Protein 3LPC (pdb70)

Secondary structure (DSSP, 8-state):
----TTGGG-HHHHSTTS--HHHHHHHT-S-TT-EEEEEES-B---TTTGGGB---EE----HHHH-SSSSSBS--B-----B-TTTTS-TT-GGGS-B----HHHHHHHHHH---SSSSS---TTTTSEEEEEE--BTTB--HHHHHHHHHHHHT---TTS---SS--SEEEE---EESPPPHHHHHHHHHHHHHT-EEEEE--SSSSBGGGEETTTSSS-EEEEEE-TTSSB-TT--BSTT--EEEE-SSEEEEEES-SSS--SEEEEEE-SHHHHHHHHHHHHHHHHHHHHHTT----HHHHHHHHHHTPBPPSS--SS---SSB--HHHHHHHHH-

Structure (mmCIF, N/CA/C/O backbone):
data_3LPC
#
_entry.id   3LPC
#
_cell.length_a   42.675
_cell.length_b   45.821
_cell.length_c   45.746
_cell.angle_alpha   98.40
_cell.angle_beta   113.98
_cell.angle_gamma   114.61
#
_symmetry.space_group_name_H-M   'P 1'
#
loop_
_entity.id
_entity.type
_entity.pdbx_description
1 polymer AprB2
2 non-polymer 'CALCIUM ION'
3 non-polymer 'ACETATE ION'
4 non-polymer DI(HYDROXYETHYL)ETHER
5 water water
#
loop_
_atom_site.group_PDB
_atom_site.id
_atom_site.type_symbol
_atom_site.label_atom_id
_atom_site.label_alt_id
_atom_site.label_comp_id
_atom_site.label_asym_id
_atom_site.label_entity_id
_atom_site.label_seq_id
_atom_site.pdbx_PDB_ins_code
_atom_site.Cartn_x
_atom_site.Cartn_y
_atom_site.Cartn_z
_atom_site.occupancy
_atom_site.B_iso_or_equiv
_atom_site.auth_seq_id
_atom_site.auth_comp_id
_atom_site.auth_asym_id
_atom_site.auth_atom_id
_atom_site.pdbx_PDB_model_num
ATOM 1 N N . ALA A 1 1 ? 42.853 15.665 -4.890 1.00 28.57 2 ALA A N 1
ATOM 2 C CA . ALA A 1 1 ? 42.918 15.485 -3.418 1.00 28.83 2 ALA A CA 1
ATOM 3 C C . ALA A 1 1 ? 42.710 16.837 -2.738 1.00 27.35 2 ALA A C 1
ATOM 4 O O . ALA A 1 1 ? 43.074 17.880 -3.300 1.00 28.48 2 ALA A O 1
ATOM 6 N N . PRO A 1 2 ? 42.096 16.831 -1.542 1.00 24.82 3 PRO A N 1
ATOM 7 C CA . PRO A 1 2 ? 41.918 18.084 -0.795 1.00 22.25 3 PRO A CA 1
ATOM 8 C C . PRO A 1 2 ? 43.210 18.592 -0.186 1.00 21.08 3 PRO A C 1
ATOM 9 O O . PRO A 1 2 ? 44.134 17.819 0.019 1.00 21.75 3 PRO A O 1
ATOM 13 N N . ASN A 1 3 ? 43.250 19.882 0.136 1.00 20.97 4 ASN A N 1
ATOM 14 C CA . ASN A 1 3 ? 44.462 20.520 0.647 1.00 19.80 4 ASN A CA 1
ATOM 15 C C . ASN A 1 3 ? 44.679 20.390 2.155 1.00 18.11 4 ASN A C 1
ATOM 16 O O . ASN A 1 3 ? 45.656 20.901 2.701 1.00 16.93 4 ASN A O 1
ATOM 21 N N . ASP A 1 4 ? 43.777 19.697 2.849 1.00 14.90 5 ASP A N 1
ATOM 22 C CA . ASP A 1 4 ? 43.854 19.662 4.305 1.00 14.56 5 ASP A CA 1
ATOM 23 C C . ASP A 1 4 ? 45.144 19.084 4.868 1.00 15.68 5 ASP A C 1
ATOM 24 O O . ASP A 1 4 ? 45.667 18.079 4.370 1.00 15.02 5 ASP A O 1
ATOM 29 N N . GLN A 1 5 ? 45.657 19.755 5.899 1.00 15.92 6 GLN A N 1
ATOM 30 C CA . GLN A 1 5 ? 46.956 19.446 6.487 1.00 16.75 6 GLN A CA 1
ATOM 31 C C . GLN A 1 5 ? 47.182 17.973 6.830 1.00 15.92 6 GLN A C 1
ATOM 32 O O . GLN A 1 5 ? 48.271 17.437 6.582 1.00 15.86 6 GLN A O 1
ATOM 38 N N . HIS A 1 6 ? 46.163 17.312 7.382 1.00 12.99 7 HIS A N 1
ATOM 39 C CA . HIS A 1 6 ? 46.315 15.923 7.808 1.00 11.90 7 HIS A CA 1
ATOM 40 C C . HIS A 1 6 ? 45.499 14.918 6.985 1.00 10.42 7 HIS A C 1
ATOM 41 O O . HIS A 1 6 ? 45.317 13.772 7.414 1.00 10.49 7 HIS A O 1
ATOM 48 N N . TYR A 1 7 ? 45.033 15.340 5.809 1.00 11.16 8 TYR A N 1
ATOM 49 C CA . TYR A 1 7 ? 44.330 14.410 4.916 1.00 10.49 8 TYR A CA 1
ATOM 50 C C . TYR A 1 7 ? 45.109 13.124 4.650 1.00 10.96 8 TYR A C 1
ATOM 51 O O . TYR A 1 7 ? 44.519 12.041 4.658 1.00 9.78 8 TYR A O 1
ATOM 60 N N . ARG A 1 8 ? 46.426 13.229 4.416 1.00 11.01 9 ARG A N 1
ATOM 61 C CA . ARG A 1 8 ? 47.234 12.031 4.135 1.00 10.89 9 ARG A CA 1
ATOM 62 C C . ARG A 1 8 ? 47.124 10.970 5.239 1.00 10.85 9 ARG A C 1
ATOM 63 O O . ARG A 1 8 ? 47.264 9.775 4.968 1.00 12.30 9 ARG A O 1
ATOM 71 N N . GLU A 1 9 ? 46.855 11.381 6.477 1.00 9.78 10 GLU A N 1
ATOM 72 C CA . GLU A 1 9 ? 46.734 10.401 7.568 1.00 9.69 10 GLU A CA 1
ATOM 73 C C . GLU A 1 9 ? 45.403 9.664 7.561 1.00 10.00 10 GLU A C 1
ATOM 74 O O . GLU A 1 9 ? 45.234 8.636 8.250 1.00 10.25 10 GLU A O 1
ATOM 80 N N . GLN A 1 10 ? 44.462 10.179 6.781 1.00 8.61 11 GLN A N 1
ATOM 81 C CA . GLN A 1 10 ? 43.136 9.563 6.712 1.00 9.49 11 GLN A CA 1
ATOM 82 C C . GLN A 1 10 ? 43.082 8.448 5.675 1.00 8.15 11 GLN A C 1
ATOM 83 O O . GLN A 1 10 ? 42.312 8.540 4.701 1.00 7.64 11 GLN A O 1
ATOM 89 N N . TRP A 1 11 ? 43.911 7.411 5.903 1.00 8.05 12 TRP A N 1
ATOM 90 C CA . TRP A 1 11 ? 44.048 6.238 5.021 1.00 8.78 12 TRP A CA 1
ATOM 91 C C . TRP A 1 11 ? 42.679 5.647 4.708 1.00 8.89 12 TRP A C 1
ATOM 92 O O . TRP A 1 11 ? 42.447 5.068 3.644 1.00 9.87 12 TRP A O 1
ATOM 103 N N . HIS A 1 12 ? 41.774 5.806 5.671 1.00 8.85 13 HIS A N 1
ATOM 104 C CA . HIS A 1 12 ? 40.447 5.222 5.614 1.00 8.98 13 HIS A CA 1
ATOM 105 C C . HIS A 1 12 ? 39.544 5.833 4.524 1.00 8.84 13 HIS A C 1
ATOM 106 O O . HIS A 1 12 ? 38.488 5.275 4.214 1.00 8.56 13 HIS A O 1
ATOM 113 N N . TYR A 1 13 ? 39.983 6.954 3.944 1.00 7.61 14 TYR A N 1
ATOM 114 C CA . TYR A 1 13 ? 39.279 7.602 2.840 1.00 9.01 14 TYR A CA 1
ATOM 115 C C . TYR A 1 13 ? 39.765 7.169 1.470 1.00 10.68 14 TYR A C 1
ATOM 116 O O . TYR A 1 13 ? 39.017 7.280 0.488 1.00 12.06 14 TYR A O 1
ATOM 125 N N . PHE A 1 14 ? 41.019 6.731 1.370 1.00 11.13 15 PHE A N 1
ATOM 126 C CA . PHE A 1 14 ? 41.643 6.621 0.042 1.00 10.67 15 PHE A CA 1
ATOM 127 C C . PHE A 1 14 ? 42.525 5.398 -0.196 1.00 10.16 15 PHE A C 1
ATOM 128 O O . PHE A 1 14 ? 42.812 5.069 -1.333 1.00 11.84 15 PHE A O 1
ATOM 136 N N . ASP A 1 15 ? 42.949 4.716 0.866 1.00 10.00 16 ASP A N 1
ATOM 137 C CA . ASP A 1 15 ? 43.910 3.623 0.725 1.00 11.56 16 ASP A CA 1
ATOM 138 C C . ASP A 1 15 ? 43.217 2.271 0.458 1.00 12.46 16 ASP A C 1
ATOM 139 O O . ASP A 1 15 ? 41.994 2.229 0.316 1.00 12.52 16 ASP A O 1
ATOM 144 N N . ARG A 1 16 ? 43.986 1.180 0.381 1.00 11.68 17 ARG A N 1
ATOM 145 C CA . ARG A 1 16 ? 43.470 -0.132 -0.089 1.00 12.94 17 ARG A CA 1
ATOM 146 C C . ARG A 1 16 ? 42.143 -0.595 0.540 1.00 14.85 17 ARG A C 1
ATOM 147 O O . ARG A 1 16 ? 41.202 -1.003 -0.162 1.00 17.01 17 ARG A O 1
ATOM 151 N N . TYR A 1 17 ? 42.083 -0.521 1.861 1.00 12.41 18 TYR A N 1
ATOM 152 C CA . TYR A 1 17 ? 40.891 -0.947 2.604 1.00 9.66 18 TYR A CA 1
ATOM 153 C C . TYR A 1 17 ? 40.090 0.257 3.126 1.00 10.19 18 TYR A C 1
ATOM 154 O O . TYR A 1 17 ? 39.284 0.134 4.043 1.00 10.62 18 TYR A O 1
ATOM 163 N N . GLY A 1 18 ? 40.309 1.417 2.500 1.00 8.74 19 GLY A N 1
ATOM 164 C CA . GLY A 1 18 ? 39.491 2.619 2.744 1.00 9.11 19 GLY A CA 1
ATOM 165 C C . GLY A 1 18 ? 38.218 2.621 1.902 1.00 9.24 19 GLY A C 1
ATOM 166 O O . GLY A 1 18 ? 37.934 1.658 1.181 1.00 9.75 19 GLY A O 1
ATOM 167 N N . VAL A 1 19 ? 37.462 3.719 1.960 1.00 7.93 20 VAL A N 1
ATOM 168 C CA . VAL A 1 19 ? 36.123 3.751 1.367 1.00 8.37 20 VAL A CA 1
ATOM 169 C C . VAL A 1 19 ? 36.048 4.393 -0.005 1.00 7.85 20 VAL A C 1
ATOM 170 O O . VAL A 1 19 ? 34.945 4.572 -0.544 1.00 8.44 20 VAL A O 1
ATOM 174 N N . LYS A 1 20 ? 37.213 4.759 -0.553 1.00 8.42 21 LYS A N 1
ATOM 175 C CA . LYS A 1 20 ? 37.306 5.326 -1.902 1.00 8.26 21 LYS A CA 1
ATOM 176 C C . LYS A 1 20 ? 36.513 6.628 -2.036 1.00 9.42 21 LYS A C 1
ATOM 177 O O . LYS A 1 20 ? 35.983 6.917 -3.099 1.00 10.20 21 LYS A O 1
ATOM 183 N N . ALA A 1 21 ? 36.453 7.424 -0.965 1.00 9.29 22 ALA A N 1
ATOM 184 C CA . ALA A 1 21 ? 35.767 8.717 -1.030 1.00 8.45 22 ALA A CA 1
ATOM 185 C C . ALA A 1 21 ? 36.438 9.635 -2.061 1.00 9.51 22 ALA A C 1
ATOM 186 O O . ALA A 1 21 ? 35.759 10.411 -2.745 1.00 10.31 22 ALA A O 1
ATOM 188 N N . ASP A 1 22 ? 37.766 9.538 -2.157 1.00 10.17 23 ASP A N 1
ATOM 189 C CA . ASP A 1 22 ? 38.541 10.391 -3.085 1.00 11.88 23 ASP A CA 1
ATOM 190 C C . ASP A 1 22 ? 38.100 10.220 -4.539 1.00 11.87 23 ASP A C 1
ATOM 191 O O . ASP A 1 22 ? 38.038 11.196 -5.287 1.00 12.62 23 ASP A O 1
ATOM 196 N N . LYS A 1 23 ? 37.772 8.984 -4.916 1.00 12.18 24 LYS A N 1
ATOM 197 C CA . LYS A 1 23 ? 37.312 8.683 -6.280 1.00 11.66 24 LYS A CA 1
ATOM 198 C C . LYS A 1 23 ? 35.978 9.349 -6.600 1.00 12.32 24 LYS A C 1
ATOM 199 O O . LYS A 1 23 ? 35.729 9.734 -7.747 1.00 11.84 24 LYS A O 1
ATOM 205 N N . VAL A 1 24 ? 35.129 9.495 -5.590 1.00 11.00 25 VAL A N 1
ATOM 206 C CA . VAL A 1 24 ? 33.846 10.177 -5.769 1.00 10.49 25 VAL A CA 1
ATOM 207 C C . VAL A 1 24 ? 34.027 11.690 -5.833 1.00 10.64 25 VAL A C 1
ATOM 208 O O . VAL A 1 24 ? 33.422 12.357 -6.679 1.00 9.76 25 VAL A O 1
ATOM 212 N N . TRP A 1 25 ? 34.871 12.242 -4.956 1.00 9.68 26 TRP A N 1
ATOM 213 C CA . TRP A 1 25 ? 35.183 13.676 -5.055 1.00 12.08 26 TRP A CA 1
ATOM 214 C C . TRP A 1 25 ? 35.648 14.038 -6.465 1.00 14.49 26 TRP A C 1
ATOM 215 O O . TRP A 1 25 ? 35.266 15.103 -6.975 1.00 15.08 26 TRP A O 1
ATOM 226 N N . ASP A 1 26 ? 36.446 13.153 -7.083 1.00 15.59 27 ASP A N 1
ATOM 227 C CA . ASP A 1 26 ? 36.940 13.326 -8.468 1.00 17.73 27 ASP A CA 1
ATOM 228 C C . ASP A 1 26 ? 35.813 13.363 -9.512 1.00 17.46 27 ASP A C 1
ATOM 229 O O . ASP A 1 26 ? 35.968 13.978 -10.574 1.00 18.72 27 ASP A O 1
ATOM 234 N N . MET A 1 27 ? 34.692 12.702 -9.208 1.00 13.86 28 MET A N 1
ATOM 235 C CA . MET A 1 27 ? 33.511 12.727 -10.052 1.00 13.40 28 MET A CA 1
ATOM 236 C C . MET A 1 27 ? 32.680 13.999 -9.847 1.00 13.15 28 MET A C 1
ATOM 237 O O . MET A 1 27 ? 31.754 14.276 -10.623 1.00 13.46 28 MET A O 1
ATOM 242 N N . GLY A 1 28 ? 33.013 14.766 -8.804 1.00 13.63 29 GLY A N 1
ATOM 243 C CA . GLY A 1 28 ? 32.353 16.030 -8.513 1.00 13.50 29 GLY A CA 1
ATOM 244 C C . GLY A 1 28 ? 31.233 15.921 -7.506 1.00 14.25 29 GLY A C 1
ATOM 245 O O . GLY A 1 28 ? 30.439 16.854 -7.368 1.00 16.24 29 GLY A O 1
ATOM 246 N N . PHE A 1 29 ? 31.156 14.788 -6.807 1.00 12.18 30 PHE A N 1
ATOM 247 C CA . PHE A 1 29 ? 30.118 14.583 -5.788 1.00 11.97 30 PHE A CA 1
ATOM 248 C C . PHE A 1 29 ? 30.719 14.584 -4.394 1.00 11.50 30 PHE A C 1
ATOM 249 O O . PHE A 1 29 ? 31.735 13.911 -4.128 1.00 9.40 30 PHE A O 1
ATOM 257 N N . THR A 1 30 ? 30.093 15.365 -3.518 1.00 11.50 31 THR A N 1
ATOM 258 C CA . THR A 1 30 ? 30.615 15.606 -2.173 1.00 10.93 31 THR A CA 1
ATOM 259 C C . THR A 1 30 ? 29.515 15.568 -1.106 1.00 9.85 31 THR A C 1
ATOM 260 O O . THR A 1 30 ? 29.754 15.926 0.038 1.00 10.73 31 THR A O 1
ATOM 264 N N . GLY A 1 31 ? 28.311 15.146 -1.495 1.00 9.52 32 GLY A N 1
ATOM 265 C CA . GLY A 1 31 ? 27.147 15.204 -0.618 1.00 10.87 32 GLY A CA 1
ATOM 266 C C . GLY A 1 31 ? 26.430 16.551 -0.643 1.00 11.84 32 GLY A C 1
ATOM 267 O O . GLY A 1 31 ? 25.683 16.869 0.286 1.00 11.19 32 GLY A O 1
ATOM 268 N N . GLN A 1 32 ? 26.643 17.332 -1.711 1.00 11.24 33 GLN A N 1
ATOM 269 C CA . GLN A 1 32 ? 26.026 18.664 -1.862 1.00 13.42 33 GLN A CA 1
ATOM 270 C C . GLN A 1 32 ? 24.535 18.678 -1.551 1.00 13.47 33 GLN A C 1
ATOM 271 O O . GLN A 1 32 ? 23.782 17.851 -2.077 1.00 13.50 33 GLN A O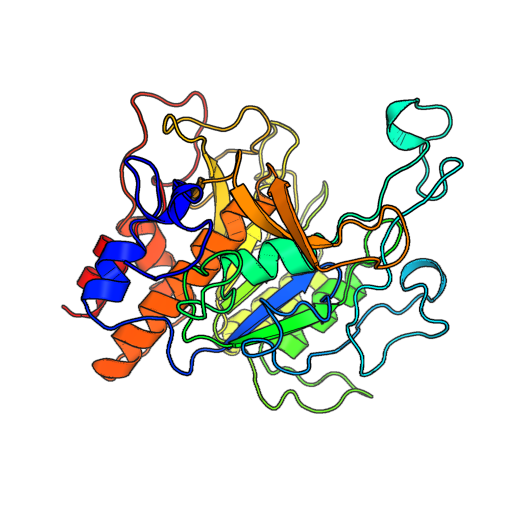 1
ATOM 277 N N . ASN A 1 33 ? 24.124 19.640 -0.728 1.00 15.19 34 ASN A N 1
ATOM 278 C CA . ASN A 1 33 ? 22.717 19.825 -0.306 1.00 17.40 34 ASN A CA 1
ATOM 279 C C . ASN A 1 33 ? 22.103 18.745 0.601 1.00 17.58 34 ASN A C 1
ATOM 280 O O . ASN A 1 33 ? 20.953 18.887 1.013 1.00 19.15 34 ASN A O 1
ATOM 285 N N . VAL A 1 34 ? 22.848 17.674 0.888 1.00 14.96 35 VAL A N 1
ATOM 286 C CA . VAL A 1 34 ? 22.320 16.552 1.682 1.00 13.53 35 VAL A CA 1
ATOM 287 C C . VAL A 1 34 ? 22.526 16.887 3.149 1.00 12.32 35 VAL A C 1
ATOM 288 O O . VAL A 1 34 ? 23.541 17.501 3.524 1.00 13.07 35 VAL A O 1
ATOM 292 N N . VAL A 1 35 ? 21.561 16.504 3.983 1.00 10.39 36 VAL A N 1
ATOM 293 C CA . VAL A 1 35 ? 21.679 16.725 5.415 1.00 9.91 36 VAL A CA 1
ATOM 294 C C . VAL A 1 35 ? 21.827 15.370 6.098 1.00 9.42 36 VAL A C 1
ATOM 295 O O . VAL A 1 35 ? 21.029 14.459 5.857 1.00 10.09 36 VAL A O 1
ATOM 299 N N . VAL A 1 36 ? 22.827 15.267 6.966 1.00 8.16 37 VAL A N 1
ATOM 300 C CA . VAL A 1 36 ? 23.060 14.062 7.758 1.00 9.29 37 VAL A CA 1
ATOM 301 C C . VAL A 1 36 ? 22.905 14.418 9.243 1.00 10.28 37 VAL A C 1
ATOM 302 O O . VAL A 1 36 ? 23.545 15.362 9.746 1.00 11.37 37 VAL A O 1
ATOM 306 N N . ALA A 1 37 ? 22.056 13.687 9.964 1.00 9.53 38 ALA A N 1
ATOM 307 C CA . ALA A 1 37 ? 21.895 13.969 11.390 1.00 9.55 38 ALA A CA 1
ATOM 308 C C . ALA A 1 37 ? 22.834 13.057 12.196 1.00 9.36 38 ALA A C 1
ATOM 309 O O . ALA A 1 37 ? 23.071 11.900 11.815 1.00 9.17 38 ALA A O 1
ATOM 311 N N . VAL A 1 38 ? 23.385 13.584 13.288 1.00 8.30 39 VAL A N 1
ATOM 312 C CA . VAL A 1 38 ? 24.308 12.808 14.141 1.00 8.82 39 VAL A CA 1
ATOM 313 C C . VAL A 1 38 ? 23.752 12.776 15.564 1.00 8.70 39 VAL A C 1
ATOM 314 O O . VAL A 1 38 ? 23.738 13.795 16.260 1.00 7.70 39 VAL A O 1
ATOM 318 N N . VAL A 1 39 ? 23.232 11.616 15.959 1.00 7.99 40 VAL A N 1
ATOM 319 C CA . VAL A 1 39 ? 22.603 11.460 17.269 1.00 7.39 40 VAL A CA 1
ATOM 320 C C . VAL A 1 39 ? 23.702 10.951 18.184 1.00 7.15 40 VAL A C 1
ATOM 321 O O . VAL A 1 39 ? 24.140 9.815 18.058 1.00 7.95 40 VAL A O 1
ATOM 325 N N . ASP A 1 40 ? 24.196 11.822 19.065 1.00 7.03 41 ASP A N 1
ATOM 326 C CA . ASP A 1 40 ? 25.460 11.544 19.707 1.00 7.41 41 ASP A CA 1
ATOM 327 C C . ASP A 1 40 ? 25.664 12.507 20.891 1.00 8.33 41 ASP A C 1
ATOM 328 O O . ASP A 1 40 ? 24.672 13.001 21.482 1.00 9.62 41 ASP A O 1
ATOM 333 N N . THR A 1 41 ? 26.919 12.764 21.248 1.00 9.16 42 THR A N 1
ATOM 334 C CA . THR A 1 41 ? 27.241 13.585 22.435 1.00 7.69 42 THR A CA 1
ATOM 335 C C . THR A 1 41 ? 27.095 15.086 22.223 1.00 8.63 42 THR A C 1
ATOM 336 O O . THR A 1 41 ? 27.312 15.860 23.161 1.00 9.78 42 THR A O 1
ATOM 340 N N . GLY A 1 42 ? 26.707 15.490 21.010 1.00 8.32 43 GLY A N 1
ATOM 341 C CA . GLY A 1 42 ? 26.625 16.912 20.684 1.00 8.32 43 GLY A CA 1
ATOM 342 C C . GLY A 1 42 ? 27.809 17.339 19.847 1.00 8.34 43 GLY A C 1
ATOM 343 O O . GLY A 1 42 ? 28.542 16.492 19.307 1.00 9.59 43 GLY A O 1
ATOM 344 N N . ILE A 1 43 ? 28.017 18.649 19.748 1.00 8.42 44 ILE A N 1
ATOM 345 C CA . ILE A 1 43 ? 29.024 19.179 18.828 1.00 9.46 44 ILE A CA 1
ATOM 346 C C . ILE A 1 43 ? 29.936 20.216 19.501 1.00 9.45 44 ILE A C 1
ATOM 347 O O . ILE A 1 43 ? 29.500 20.976 20.375 1.00 10.93 44 ILE A O 1
ATOM 352 N N . LEU A 1 44 ? 31.199 20.220 19.092 1.00 8.73 45 LEU A N 1
ATOM 353 C CA . LEU A 1 44 ? 32.144 21.276 19.455 1.00 9.84 45 LEU A CA 1
ATOM 354 C C . LEU A 1 44 ? 32.025 22.474 18.505 1.00 10.09 45 LEU A C 1
ATOM 355 O O . LEU A 1 44 ? 31.480 22.361 17.417 1.00 10.61 45 LEU A O 1
ATOM 360 N N . HIS A 1 45 ? 32.530 23.630 18.938 1.00 11.67 46 HIS A N 1
ATOM 361 C CA . HIS A 1 45 ? 32.608 24.803 18.080 1.00 12.82 46 HIS A CA 1
ATOM 362 C C . HIS A 1 45 ? 33.997 24.818 17.467 1.00 13.99 46 HIS A C 1
ATOM 363 O O . HIS A 1 45 ? 34.787 25.728 17.676 1.00 16.56 46 HIS A O 1
ATOM 370 N N . HIS A 1 46 ? 34.273 23.783 16.703 1.00 11.87 47 HIS A N 1
ATOM 371 C CA . HIS A 1 46 ? 35.611 23.492 16.183 1.00 9.47 47 HIS A CA 1
ATOM 372 C C . HIS A 1 46 ? 35.746 24.160 14.836 1.00 10.00 47 HIS A C 1
ATOM 373 O O . HIS A 1 46 ? 34.845 24.113 14.004 1.00 9.31 47 HIS A O 1
ATOM 380 N N . ARG A 1 47 ? 36.894 24.796 14.612 1.00 10.67 48 ARG A N 1
ATOM 381 C CA . ARG A 1 47 ? 37.138 25.530 13.383 1.00 10.69 48 ARG A CA 1
ATOM 382 C C . ARG A 1 47 ? 37.067 24.652 12.117 1.00 9.19 48 ARG A C 1
ATOM 383 O O . ARG A 1 47 ? 36.759 25.136 11.022 1.00 9.53 48 ARG A O 1
ATOM 391 N N . ASP A 1 48 ? 37.345 23.359 12.282 1.00 8.17 49 ASP A N 1
ATOM 392 C CA . ASP A 1 48 ? 37.248 22.434 11.177 1.00 8.44 49 ASP A CA 1
ATOM 393 C C . ASP A 1 48 ? 35.883 21.734 11.090 1.00 8.60 49 ASP A C 1
ATOM 394 O O . ASP A 1 48 ? 35.738 20.811 10.281 1.00 9.44 49 ASP A O 1
ATOM 399 N N . LEU A 1 49 ? 34.907 22.166 11.909 1.00 8.81 50 LEU A N 1
ATOM 400 C CA . LEU A 1 49 ? 33.510 21.692 11.812 1.00 7.38 50 LEU A CA 1
ATOM 401 C C . LEU A 1 49 ? 32.498 22.791 11.490 1.00 8.80 50 LEU A C 1
ATOM 402 O O . LEU A 1 49 ? 31.523 22.547 10.760 1.00 8.57 50 LEU A O 1
ATOM 407 N N . ASN A 1 50 ? 32.714 23.986 12.048 1.00 9.42 51 ASN A N 1
ATOM 408 C CA . ASN A 1 50 ? 31.643 25.018 12.143 1.00 9.90 51 ASN A CA 1
ATOM 409 C C . ASN A 1 50 ? 30.907 25.295 10.840 1.00 10.86 51 ASN A C 1
ATOM 410 O O . ASN A 1 50 ? 29.684 25.356 10.833 1.00 11.57 51 ASN A O 1
ATOM 415 N N . ALA A 1 51 ? 31.647 25.468 9.743 1.00 10.19 52 ALA A N 1
ATOM 416 C CA . ALA A 1 51 ? 31.017 25.786 8.470 1.00 10.70 52 ALA A CA 1
ATOM 417 C C . ALA A 1 51 ? 30.088 24.705 7.915 1.00 9.77 52 ALA A C 1
ATOM 418 O O . ALA A 1 51 ? 29.224 25.004 7.083 1.00 11.61 52 ALA A O 1
ATOM 420 N N . ASN A 1 52 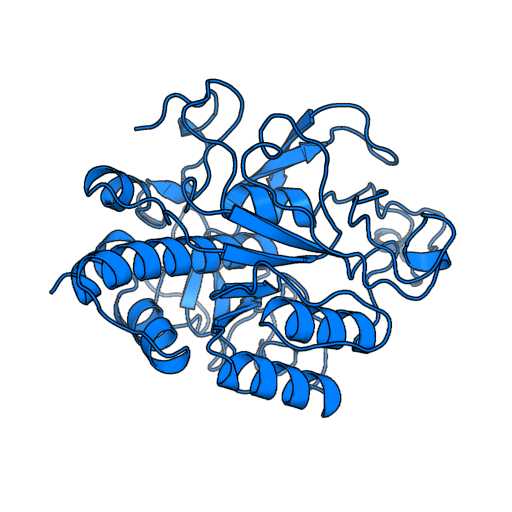? 30.256 23.458 8.358 1.00 9.42 53 ASN A N 1
ATOM 421 C CA . ASN A 1 52 ? 29.444 22.348 7.841 1.00 9.67 53 ASN A CA 1
ATOM 422 C C . ASN A 1 52 ? 28.448 21.817 8.861 1.00 11.13 53 ASN A C 1
ATOM 423 O O . ASN A 1 52 ? 27.797 20.804 8.625 1.00 11.54 53 ASN A O 1
ATOM 428 N N . VAL A 1 53 ? 28.328 22.527 9.973 1.00 11.65 54 VAL A N 1
ATOM 429 C CA . VAL A 1 53 ? 27.398 22.173 11.031 1.00 12.50 54 VAL A CA 1
ATOM 430 C C . VAL A 1 53 ? 26.230 23.152 11.027 1.00 13.97 54 VAL A C 1
ATOM 431 O O . VAL A 1 53 ? 26.421 24.365 11.080 1.00 16.39 54 VAL A O 1
ATOM 435 N N . LEU A 1 54 ? 25.017 22.618 10.928 1.00 12.62 55 LEU A N 1
ATOM 436 C CA . LEU A 1 54 ? 23.806 23.414 11.119 1.00 13.84 55 LEU A CA 1
ATOM 437 C C . LEU A 1 54 ? 23.421 23.388 12.602 1.00 15.65 55 LEU A C 1
ATOM 438 O O . LEU A 1 54 ? 23.875 22.511 13.361 1.00 14.83 55 LEU A O 1
ATOM 443 N N . PRO A 1 55 ? 22.601 24.363 13.044 1.00 14.91 56 PRO A N 1
ATOM 444 C CA . PRO A 1 55 ? 22.113 24.233 14.403 1.00 13.84 56 PRO A CA 1
ATOM 445 C C . PRO A 1 55 ? 21.256 22.971 14.582 1.00 15.70 56 PRO A C 1
ATOM 446 O O . PRO A 1 55 ? 20.430 22.625 13.724 1.00 19.53 56 PRO A O 1
ATOM 450 N N . GLY A 1 56 ? 21.477 22.263 15.678 1.00 14.11 57 GLY A N 1
ATOM 451 C CA . GLY A 1 56 ? 20.725 21.036 15.938 1.00 11.59 57 GLY A CA 1
ATOM 452 C C . GLY A 1 56 ? 19.809 21.218 17.136 1.00 11.38 57 GLY A C 1
ATOM 453 O O . GLY A 1 56 ? 19.153 22.248 17.274 1.00 12.34 57 GLY A O 1
ATOM 454 N N . TYR A 1 57 ? 19.762 20.223 18.009 1.00 10.19 58 TYR A N 1
ATOM 455 C CA . TYR A 1 57 ? 18.901 20.343 19.193 1.00 9.23 58 TYR A CA 1
ATOM 456 C C . TYR A 1 57 ? 19.414 19.411 20.273 1.00 9.64 58 TYR A C 1
ATOM 457 O O . TYR A 1 57 ? 20.016 18.390 19.963 1.00 9.42 58 TYR A O 1
ATOM 466 N N . ASP A 1 58 ? 19.217 19.798 21.533 1.00 8.43 59 ASP A N 1
ATOM 467 C CA . ASP A 1 58 ? 19.723 19.010 22.667 1.00 8.32 59 ASP A CA 1
ATOM 468 C C . ASP A 1 58 ? 18.533 18.292 23.295 1.00 8.55 59 ASP A C 1
ATOM 469 O O . ASP A 1 58 ? 17.652 18.935 23.876 1.00 10.65 59 ASP A O 1
ATOM 474 N N . PHE A 1 59 ? 18.494 16.966 23.138 1.00 7.75 60 PHE A N 1
ATOM 475 C CA . PHE A 1 59 ? 17.407 16.125 23.613 1.00 7.59 60 PHE A CA 1
ATOM 476 C C . PHE A 1 59 ? 17.647 15.532 24.993 1.0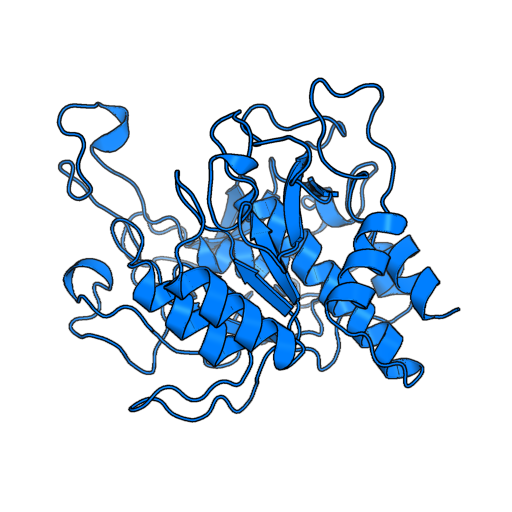0 8.60 60 PHE A C 1
ATOM 477 O O . PHE A 1 59 ? 16.811 14.798 25.482 1.00 8.64 60 PHE A O 1
ATOM 485 N N . ILE A 1 60 ? 18.780 15.858 25.622 1.00 9.19 61 ILE A N 1
ATOM 486 C CA . ILE A 1 60 ? 19.048 15.301 26.954 1.00 9.78 61 ILE A CA 1
ATOM 487 C C . ILE A 1 60 ? 18.096 15.897 27.990 1.00 8.50 61 ILE A C 1
ATOM 488 O O . ILE A 1 60 ? 18.086 17.101 28.219 1.00 9.17 61 ILE A O 1
ATOM 493 N N . SER A 1 61 ? 17.302 15.038 28.626 1.00 10.99 62 SER A N 1
ATOM 494 C CA . SER A 1 61 ? 16.268 15.478 29.552 1.00 11.94 62 SER A CA 1
ATOM 495 C C . SER A 1 61 ? 16.746 15.726 30.994 1.00 12.69 62 SER A C 1
ATOM 496 O O . SER A 1 61 ? 16.154 16.530 31.714 1.00 13.42 62 SER A O 1
ATOM 499 N N . ASN A 1 62 ? 17.799 15.017 31.400 1.00 11.62 63 ASN A N 1
ATOM 500 C CA . ASN A 1 62 ? 18.292 15.039 32.785 1.00 11.71 63 ASN A CA 1
ATOM 501 C C . ASN A 1 62 ? 19.545 15.908 32.862 1.00 12.13 63 ASN A C 1
ATOM 502 O O . ASN A 1 62 ? 20.542 15.629 32.175 1.00 10.04 63 ASN A O 1
ATOM 507 N N . SER A 1 63 ? 19.486 16.977 33.660 1.00 12.31 64 SER A N 1
ATOM 508 C CA . SER A 1 63 ? 20.610 17.918 33.776 1.00 12.40 64 SER A CA 1
ATOM 509 C C . SER A 1 63 ? 21.871 17.292 34.380 1.00 12.97 64 SER A C 1
ATOM 510 O O . SER A 1 63 ? 22.977 17.819 34.189 1.00 14.07 64 SER A O 1
ATOM 513 N N . GLN A 1 64 ? 21.709 16.186 35.110 1.00 13.12 65 GLN A N 1
ATOM 514 C CA . GLN A 1 64 ? 22.869 15.456 35.646 1.00 13.45 65 GLN A CA 1
ATOM 515 C C . GLN A 1 64 ? 23.635 14.728 34.534 1.00 13.15 65 GLN A C 1
ATOM 516 O O . GLN A 1 64 ? 24.792 14.328 34.731 1.00 13.19 65 GLN A O 1
ATOM 522 N N . ILE A 1 65 ? 22.976 14.516 33.388 1.00 10.80 66 ILE A N 1
ATOM 523 C CA . ILE A 1 65 ? 23.639 13.937 32.220 1.00 9.74 66 ILE A CA 1
ATOM 524 C C . ILE A 1 65 ? 24.125 15.039 31.259 1.00 9.95 66 ILE A C 1
ATOM 525 O O . ILE A 1 65 ? 25.231 14.959 30.716 1.00 10.80 66 ILE A O 1
ATOM 530 N N . SER A 1 66 ? 23.290 16.062 31.062 1.00 9.88 67 SER A N 1
ATOM 531 C CA . SER A 1 66 ? 23.550 17.102 30.075 1.00 10.13 67 SER A CA 1
ATOM 532 C C . SER A 1 66 ? 24.690 18.030 30.478 1.00 10.66 67 SER A C 1
ATOM 533 O O . SER A 1 66 ? 25.390 18.573 29.621 1.00 10.45 67 SER A O 1
ATOM 536 N N . LEU A 1 67 ? 24.837 18.233 31.790 1.00 10.74 68 LEU A N 1
ATOM 537 C CA . LEU A 1 67 ? 25.837 19.145 32.357 1.00 11.07 68 LEU A CA 1
ATOM 538 C C . LEU A 1 67 ? 25.709 20.586 31.840 1.00 13.24 68 LEU A C 1
ATOM 539 O O . LEU A 1 67 ? 26.681 21.336 31.829 1.00 14.96 68 LEU A O 1
ATOM 544 N N . ASP A 1 68 ? 24.505 20.983 31.437 1.00 10.85 69 ASP A N 1
ATOM 545 C CA . ASP A 1 68 ? 24.296 22.340 30.948 1.00 10.06 69 ASP A CA 1
ATOM 546 C C . ASP A 1 68 ? 23.197 23.074 31.746 1.00 10.69 69 ASP A C 1
ATOM 547 O O . ASP A 1 68 ? 22.720 24.130 31.333 1.00 11.68 69 ASP A O 1
ATOM 552 N N . GLY A 1 69 ? 22.777 22.491 32.865 1.00 11.76 70 GLY A N 1
ATOM 553 C CA . GLY A 1 69 ? 21.881 23.172 33.797 1.00 12.83 70 GLY A CA 1
ATOM 554 C C . GLY A 1 69 ? 20.397 22.981 33.591 1.00 12.67 70 GLY A C 1
ATOM 555 O O . GLY A 1 69 ? 19.604 23.407 34.425 1.00 13.38 70 GLY A O 1
ATOM 556 N N . ASP A 1 70 ? 20.004 22.354 32.483 1.00 11.60 71 ASP A N 1
ATOM 557 C CA . ASP A 1 70 ? 18.577 22.222 32.171 1.00 12.13 71 ASP A CA 1
ATOM 558 C C . ASP A 1 70 ? 18.311 21.002 31.290 1.00 12.00 71 ASP A C 1
ATOM 559 O O . ASP A 1 70 ? 19.251 20.336 30.835 1.00 10.76 71 ASP A O 1
ATOM 564 N N . GLY A 1 71 ? 17.036 20.722 31.053 1.00 12.31 72 GLY A N 1
ATOM 565 C CA . GLY A 1 71 ? 16.626 19.636 30.165 1.00 11.39 72 GLY A CA 1
ATOM 566 C C . GLY A 1 71 ? 16.757 20.011 28.705 1.00 10.43 72 GLY A C 1
ATOM 567 O O . GLY A 1 71 ? 17.718 20.679 28.284 1.00 11.20 72 GLY A O 1
ATOM 568 N N . ARG A 1 72 ? 15.799 19.561 27.910 1.00 9.32 73 ARG A N 1
ATOM 569 C CA . ARG A 1 72 ? 15.922 19.756 26.462 1.00 8.33 73 ARG A CA 1
ATOM 570 C C . ARG A 1 72 ? 16.041 21.230 26.127 1.00 9.58 73 ARG A C 1
ATOM 571 O O . ARG A 1 72 ? 15.372 22.061 26.736 1.00 11.30 73 ARG A O 1
ATOM 579 N N . ASP A 1 73 ? 16.919 21.554 25.178 1.00 10.35 74 ASP A N 1
ATOM 580 C CA . ASP A 1 73 ? 17.210 22.957 24.858 1.00 9.71 74 ASP A CA 1
ATOM 581 C C . ASP A 1 73 ? 17.760 23.073 23.455 1.00 9.97 74 ASP A C 1
ATOM 582 O O . ASP A 1 73 ? 18.184 22.076 22.867 1.00 10.02 74 ASP A O 1
ATOM 587 N N . ALA A 1 74 ? 17.802 24.300 22.931 1.00 9.13 75 ALA A N 1
ATOM 588 C CA . ALA A 1 74 ? 18.167 24.507 21.528 1.00 9.63 75 ALA A CA 1
ATOM 589 C C . ALA A 1 74 ? 19.652 24.432 21.197 1.00 10.65 75 ALA A C 1
ATOM 590 O O . ALA A 1 74 ? 20.024 24.590 20.021 1.00 10.93 75 ALA A O 1
ATOM 592 N N . ASP A 1 75 ? 20.504 24.200 22.206 1.00 9.02 76 ASP A N 1
ATOM 593 C CA . ASP A 1 75 ? 21.954 24.248 22.009 1.00 10.96 76 ASP A CA 1
ATOM 594 C C . ASP A 1 75 ? 22.599 22.888 22.230 1.00 9.95 76 ASP A C 1
ATOM 595 O O . ASP A 1 75 ? 22.752 22.463 23.384 1.00 9.23 76 ASP A O 1
ATOM 600 N N . PRO A 1 76 ? 22.976 22.196 21.133 1.00 11.05 77 PRO A N 1
ATOM 601 C CA . PRO A 1 76 ? 23.500 20.831 21.257 1.00 10.14 77 PRO A CA 1
ATOM 602 C C . PRO A 1 76 ? 25.018 20.804 21.492 1.00 10.76 77 PRO A C 1
ATOM 603 O O . PRO A 1 76 ? 25.685 19.822 21.154 1.00 10.81 77 PRO A O 1
ATOM 607 N N . PHE A 1 77 ? 25.557 21.876 22.072 1.00 9.38 78 PHE A N 1
ATOM 608 C CA . PHE A 1 77 ? 26.968 21.896 22.433 1.00 9.67 78 PHE A CA 1
ATOM 609 C C . PHE A 1 77 ? 27.332 20.683 23.304 1.00 8.90 78 PHE A C 1
ATOM 610 O O . PHE A 1 77 ? 26.607 20.323 24.229 1.00 9.57 78 PHE A O 1
ATOM 618 N N . ASP A 1 78 ? 28.457 20.050 22.988 1.00 9.01 79 ASP A N 1
ATOM 619 C CA . ASP A 1 78 ? 28.942 18.933 23.798 1.00 9.88 79 ASP A CA 1
ATOM 620 C C . ASP A 1 78 ? 29.678 19.557 24.989 1.00 10.57 79 ASP A C 1
ATOM 621 O O . ASP A 1 78 ? 30.799 20.033 24.846 1.00 9.43 79 ASP A O 1
ATOM 626 N N . GLU A 1 79 ? 29.039 19.527 26.155 1.00 9.93 80 GLU A N 1
ATOM 627 C CA . GLU A 1 79 ? 29.618 20.126 27.362 1.00 10.62 80 GLU A CA 1
ATOM 628 C C . GLU A 1 79 ? 30.854 19.362 27.824 1.00 11.83 80 GLU A C 1
ATOM 629 O O . GLU A 1 79 ? 31.643 19.893 28.622 1.00 13.54 80 GLU A O 1
ATOM 635 N N . GLY A 1 80 ? 31.000 18.122 27.339 1.00 10.39 81 GLY A N 1
ATOM 636 C CA . GLY A 1 80 ? 32.053 17.198 27.789 1.00 8.67 81 GLY A CA 1
ATOM 637 C C . GLY A 1 80 ? 31.489 16.160 28.745 1.00 10.31 81 GLY A C 1
ATOM 638 O O . GLY A 1 80 ? 30.865 16.509 29.748 1.00 12.40 81 GLY A O 1
ATOM 639 N N . ASP A 1 81 ? 31.681 14.879 28.431 1.00 8.87 82 ASP A N 1
ATOM 640 C CA . ASP A 1 81 ? 31.088 13.802 29.222 1.00 9.31 82 ASP A CA 1
ATOM 641 C C . ASP A 1 81 ? 32.063 13.173 30.228 1.00 10.61 82 ASP A C 1
ATOM 642 O O . ASP A 1 81 ? 31.834 12.061 30.691 1.00 11.20 82 ASP A O 1
ATOM 647 N N . TRP A 1 82 ? 33.137 13.897 30.566 1.00 10.22 83 TRP A N 1
ATOM 648 C CA . TRP A 1 82 ? 34.098 13.457 31.568 1.00 10.92 83 TRP A CA 1
ATOM 649 C C . TRP A 1 82 ? 33.423 13.094 32.905 1.00 10.71 83 TRP A C 1
ATOM 650 O O . TRP A 1 82 ? 32.359 13.613 33.243 1.00 11.16 83 TRP A O 1
ATOM 661 N N . PHE A 1 83 ? 34.056 12.211 33.664 1.00 11.90 84 PHE A N 1
ATOM 662 C CA . PHE A 1 83 ? 33.602 11.933 35.026 1.00 12.24 84 PHE A CA 1
ATOM 663 C C . PHE A 1 83 ? 34.741 11.376 35.857 1.00 12.02 84 PHE A C 1
ATOM 664 O O . PHE A 1 83 ? 35.783 11.004 35.318 1.00 10.77 84 PHE A O 1
ATOM 672 N N . ASP A 1 84 ? 34.524 11.315 37.166 1.00 11.39 85 ASP A N 1
ATOM 673 C CA . ASP A 1 84 ? 35.507 10.726 38.082 1.00 11.60 85 ASP A CA 1
ATOM 674 C C . ASP A 1 84 ? 34.745 10.053 39.209 1.00 11.80 85 ASP A C 1
ATOM 675 O O . ASP A 1 84 ? 33.510 10.142 39.260 1.00 12.44 85 ASP A O 1
ATOM 680 N N . ASN A 1 85 ? 35.493 9.401 40.103 1.00 11.72 86 ASN A N 1
ATOM 681 C CA . ASN A 1 85 ? 34.961 8.705 41.271 1.00 11.46 86 ASN A CA 1
ATOM 682 C C . ASN A 1 85 ? 33.776 7.803 40.925 1.00 10.93 86 ASN A C 1
ATOM 683 O O . ASN A 1 85 ? 32.769 7.783 41.638 1.00 13.44 86 ASN A O 1
ATOM 688 N N . TRP A 1 86 ? 33.900 7.068 39.813 1.00 11.45 87 TRP A N 1
ATOM 689 C CA . TRP A 1 86 ? 32.856 6.127 39.370 1.00 9.20 87 TRP A CA 1
ATOM 690 C C . TRP A 1 86 ? 31.472 6.776 39.276 1.00 11.53 87 TRP A C 1
ATOM 691 O O . TRP A 1 86 ? 30.459 6.152 39.610 1.00 13.05 87 TRP A O 1
ATOM 702 N N . ALA A 1 87 ? 31.427 8.029 38.822 1.00 12.31 88 ALA A N 1
ATOM 703 C CA . ALA A 1 87 ? 30.145 8.722 38.646 1.00 13.43 88 ALA A CA 1
ATOM 704 C C . ALA A 1 87 ? 29.170 7.972 37.716 1.00 13.09 88 ALA A C 1
ATOM 705 O O . ALA A 1 87 ? 27.956 8.196 37.783 1.00 14.36 88 ALA A O 1
ATOM 707 N N . CYS A 1 88 ? 29.691 7.093 36.858 1.00 11.80 89 CYS A N 1
ATOM 708 C CA . CYS A 1 88 ? 28.864 6.340 35.911 1.00 13.03 89 CYS A CA 1
ATOM 709 C C . CYS A 1 88 ? 28.713 4.865 36.309 1.00 14.89 89 CYS A C 1
ATOM 710 O O . CYS A 1 88 ? 28.365 4.021 35.486 1.00 17.18 89 CYS A O 1
ATOM 713 N N . GLY A 1 89 ? 28.999 4.573 37.578 1.00 14.25 90 GLY A N 1
ATOM 714 C CA . GLY A 1 89 ? 28.814 3.234 38.127 1.00 13.75 90 GLY A CA 1
ATOM 715 C C . GLY A 1 89 ? 30.026 2.316 38.064 1.00 13.61 90 GLY A C 1
ATOM 716 O O . GLY A 1 89 ? 31.089 2.664 37.531 1.00 13.56 90 GLY A O 1
ATOM 717 N N . GLY A 1 90 ? 29.855 1.130 38.622 1.00 12.96 91 GLY A N 1
ATOM 718 C CA . GLY A 1 90 ? 30.889 0.112 38.538 1.00 12.99 91 GLY A CA 1
ATOM 719 C C . GLY A 1 90 ? 31.986 0.139 39.592 1.00 11.88 91 GLY A C 1
ATOM 720 O O . GLY A 1 90 ? 32.922 -0.663 39.501 1.00 11.28 91 GLY A O 1
ATOM 721 N N . ARG A 1 91 ? 31.885 1.015 40.598 1.00 11.79 92 ARG A N 1
ATOM 722 C CA . ARG A 1 91 ? 32.895 1.048 41.683 1.00 12.04 92 ARG A CA 1
ATOM 723 C C . ARG A 1 91 ? 32.995 -0.341 42.317 1.00 12.04 92 ARG A C 1
ATOM 724 O O . ARG A 1 91 ? 31.961 -0.946 42.600 1.00 12.68 92 ARG A O 1
ATOM 732 N N . PRO A 1 92 ? 34.224 -0.854 42.550 1.00 11.25 93 PRO A N 1
ATOM 733 C CA . PRO A 1 92 ? 35.566 -0.244 42.402 1.00 11.41 93 PRO A CA 1
ATOM 734 C C . PRO A 1 92 ? 36.368 -0.652 41.154 1.00 12.01 93 PRO A C 1
ATOM 735 O O . PRO A 1 92 ? 37.607 -0.611 41.163 1.00 13.45 93 PRO A O 1
ATOM 739 N N . ASP A 1 93 ? 35.691 -1.065 40.095 1.00 12.46 94 ASP A N 1
ATOM 740 C CA . ASP A 1 93 ? 36.392 -1.508 38.885 1.00 13.11 94 ASP A CA 1
ATOM 741 C C . ASP A 1 93 ? 37.399 -0.431 38.425 1.00 13.56 94 ASP A C 1
ATOM 742 O O . ASP A 1 93 ? 36.990 0.687 38.107 1.00 11.76 94 ASP A O 1
ATOM 747 N N . PRO A 1 94 ? 38.714 -0.764 38.380 1.00 13.68 95 PRO A N 1
ATOM 748 C CA . PRO A 1 94 ? 39.704 0.263 38.004 1.00 14.06 95 PRO A CA 1
ATOM 749 C C . PRO A 1 94 ? 39.455 0.912 36.629 1.00 14.59 95 PRO A C 1
ATOM 750 O O . PRO A 1 94 ? 39.793 2.084 36.434 1.00 15.06 95 PRO A O 1
ATOM 754 N N . ARG A 1 95 ? 38.851 0.167 35.705 1.00 13.62 96 ARG A N 1
ATOM 755 C CA . ARG A 1 95 ? 38.606 0.680 34.357 1.00 14.62 96 ARG A CA 1
ATOM 756 C C . ARG A 1 95 ? 37.447 1.670 34.288 1.00 14.18 96 ARG A C 1
ATOM 757 O O . ARG A 1 95 ? 37.299 2.385 33.300 1.00 14.16 96 ARG A O 1
ATOM 765 N N . LYS A 1 96 ? 36.642 1.717 35.340 1.00 12.52 97 LYS A N 1
ATOM 766 C CA . LYS A 1 96 ? 35.416 2.518 35.316 1.00 12.45 97 LYS A CA 1
ATOM 767 C C . LYS A 1 96 ? 35.500 3.714 36.253 1.00 11.69 97 LYS A C 1
ATOM 768 O O . LYS A 1 96 ? 34.537 4.478 36.388 1.00 12.48 97 LYS A O 1
ATOM 774 N N . GLU A 1 97 ? 36.654 3.896 36.887 1.00 11.51 98 GLU A N 1
ATOM 775 C CA . GLU A 1 97 ? 36.776 4.982 37.854 1.00 11.21 98 GLU A CA 1
ATOM 776 C C . GLU A 1 97 ? 36.572 6.380 37.265 1.00 10.96 98 GLU A C 1
ATOM 777 O O . GLU A 1 97 ? 35.911 7.220 37.866 1.00 10.62 98 GLU A O 1
ATOM 783 N N . ARG A 1 98 ? 37.166 6.635 36.109 1.00 11.41 99 ARG A N 1
ATOM 784 C CA . ARG A 1 98 ? 37.148 7.976 35.542 1.00 11.66 99 ARG A CA 1
ATOM 785 C C . ARG A 1 98 ? 37.276 7.898 34.035 1.00 12.25 99 ARG A C 1
ATOM 786 O O . ARG A 1 98 ? 37.701 6.877 33.494 1.00 11.74 99 ARG A O 1
ATOM 790 N N . SER A 1 99 ? 36.913 8.990 33.364 1.00 11.34 100 SER A N 1
ATOM 791 C CA . SER A 1 99 ? 37.105 9.087 31.939 1.00 10.94 100 SER A CA 1
ATOM 792 C C . SER A 1 99 ? 37.258 10.531 31.554 1.00 11.22 100 SER A C 1
ATOM 793 O O . SER A 1 99 ? 36.567 11.396 32.098 1.00 9.54 100 SER A O 1
ATOM 796 N N . ASP A 1 100 ? 38.148 10.775 30.585 1.00 10.01 101 ASP A N 1
ATOM 797 C CA . ASP A 1 100 ? 38.251 12.085 29.962 1.00 10.27 101 ASP A CA 1
ATOM 798 C C . ASP A 1 100 ? 37.036 12.300 29.078 1.00 10.40 101 ASP A C 1
ATOM 799 O O . ASP A 1 100 ? 36.383 11.328 28.665 1.00 10.64 101 ASP A O 1
ATOM 804 N N . SER A 1 101 ? 36.738 13.556 28.769 1.00 9.33 102 SER A N 1
ATOM 805 C CA . SER A 1 101 ? 35.686 13.840 27.788 1.00 10.17 102 SER A CA 1
ATOM 806 C C . SER A 1 101 ? 35.996 13.183 26.452 1.00 10.12 102 SER A C 1
ATOM 807 O O . SER A 1 101 ? 37.126 13.227 25.967 1.00 11.54 102 SER A O 1
ATOM 810 N N . SER A 1 102 ? 34.973 12.556 25.875 1.00 9.36 103 SER A N 1
ATOM 811 C CA . SER A 1 102 ? 35.127 11.796 24.645 1.00 8.76 103 SER A CA 1
ATOM 812 C C . SER A 1 102 ? 35.159 12.671 23.394 1.00 8.73 103 SER A C 1
ATOM 813 O O . SER A 1 102 ? 35.856 12.336 22.440 1.00 9.95 103 SER A O 1
ATOM 816 N N . TRP A 1 103 ? 34.400 13.773 23.415 1.00 8.75 104 TRP A N 1
ATOM 817 C CA . TRP A 1 103 ? 34.111 14.581 22.219 1.00 8.45 104 TRP A CA 1
ATOM 818 C C . TRP A 1 103 ? 33.678 13.654 21.072 1.00 8.29 104 TRP A C 1
ATOM 819 O O . TRP A 1 103 ? 33.949 13.924 19.904 1.00 8.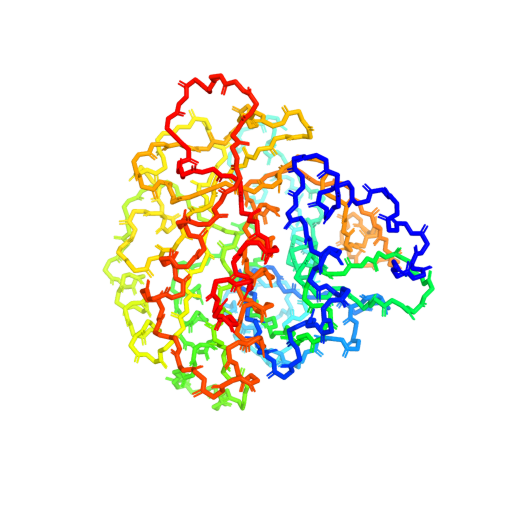62 104 TRP A O 1
ATOM 830 N N . HIS A 1 104 ? 32.981 12.578 21.440 1.00 8.02 105 HIS A N 1
ATOM 831 C CA . HIS A 1 104 ? 32.617 11.483 20.530 1.00 9.06 105 HIS A CA 1
ATOM 832 C C . HIS A 1 104 ? 31.790 11.983 19.318 1.00 8.24 105 HIS A C 1
ATOM 833 O O . HIS A 1 104 ? 32.091 11.652 18.151 1.00 8.28 105 HIS A O 1
ATOM 840 N N . GLY A 1 105 ? 30.771 12.784 19.598 1.00 8.55 106 GLY A N 1
ATOM 841 C CA . GLY A 1 105 ? 29.900 13.353 18.554 1.00 7.62 106 GLY A CA 1
ATOM 842 C C . GLY A 1 105 ? 30.628 14.200 17.511 1.00 6.79 106 GLY A C 1
ATOM 843 O O . GLY A 1 105 ? 30.227 14.237 16.350 1.00 8.87 106 GLY A O 1
ATOM 844 N N . SER A 1 106 ? 31.682 14.897 17.940 1.00 6.48 107 SER A N 1
ATOM 845 C CA . SER A 1 106 ? 32.503 15.701 17.028 1.00 7.02 107 SER A CA 1
ATOM 846 C C . SER A 1 106 ? 33.437 14.852 16.172 1.00 7.85 107 SER A C 1
ATOM 847 O O . SER A 1 106 ? 33.664 15.173 15.003 1.00 8.76 107 SER A O 1
ATOM 850 N N . HIS A 1 107 ? 33.994 13.786 16.748 1.00 7.12 108 HIS A N 1
ATOM 851 C CA . HIS A 1 107 ? 34.849 12.879 15.978 1.00 7.09 108 HIS A CA 1
ATOM 852 C C . HIS A 1 107 ? 33.988 12.245 14.885 1.00 7.42 108 HIS A C 1
ATOM 853 O O . HIS A 1 107 ? 34.356 12.225 13.688 1.00 6.05 108 HIS A O 1
ATOM 860 N N . VAL A 1 108 ? 32.801 11.808 15.288 1.00 7.36 109 VAL A N 1
ATOM 861 C CA . VAL A 1 108 ? 31.836 11.207 14.363 1.00 6.67 109 VAL A CA 1
ATOM 862 C C . VAL A 1 108 ? 31.414 12.220 13.278 1.00 8.21 109 VAL A C 1
ATOM 863 O O . VAL A 1 108 ? 31.464 11.907 12.082 1.00 9.52 109 VAL A O 1
ATOM 867 N N . ALA A 1 109 ? 31.023 13.418 13.707 1.00 8.26 110 ALA A N 1
ATOM 868 C CA . ALA A 1 109 ? 30.590 14.463 12.776 1.00 8.34 110 ALA A CA 1
ATOM 869 C C . ALA A 1 109 ? 31.678 14.789 11.752 1.00 8.39 110 ALA A C 1
ATOM 870 O O . ALA A 1 109 ? 31.374 14.983 10.579 1.00 8.64 110 ALA A O 1
ATOM 872 N N . GLY A 1 110 ? 32.933 14.851 12.206 1.00 8.50 111 GLY A N 1
ATOM 873 C CA . GLY A 1 110 ? 34.059 15.177 11.312 1.00 8.31 111 GLY A CA 1
ATOM 874 C C . GLY A 1 110 ? 34.291 14.126 10.229 1.00 8.34 111 GLY A C 1
ATOM 875 O O . GLY A 1 110 ? 34.706 14.442 9.108 1.00 8.03 111 GLY A O 1
ATOM 876 N N . THR A 1 111 ? 34.022 12.860 10.552 1.00 8.43 112 THR A N 1
ATOM 877 C CA . THR A 1 111 ? 34.137 11.817 9.541 1.00 8.59 112 THR A CA 1
ATOM 878 C C . THR A 1 111 ? 33.118 12.022 8.432 1.00 8.64 112 THR A C 1
ATOM 879 O O . THR A 1 111 ? 33.395 11.795 7.245 1.00 8.88 112 THR A O 1
ATOM 883 N N . ILE A 1 112 ? 31.934 12.472 8.810 1.00 9.37 113 ILE A N 1
ATOM 884 C CA . ILE A 1 112 ? 30.913 12.701 7.817 1.00 9.16 113 ILE A CA 1
ATOM 885 C C . ILE A 1 112 ? 31.207 13.969 6.997 1.00 9.08 113 ILE A C 1
ATOM 886 O O . ILE A 1 112 ? 31.125 13.930 5.781 1.00 9.47 113 ILE A O 1
ATOM 891 N N . ALA A 1 113 ? 31.570 15.072 7.659 1.00 9.49 114 ALA A N 1
ATOM 892 C CA . ALA A 1 113 ? 31.617 16.350 6.956 1.00 9.61 114 ALA A CA 1
ATOM 893 C C . ALA A 1 113 ? 32.528 17.406 7.580 1.00 9.84 114 ALA A C 1
ATOM 894 O O . ALA A 1 113 ? 32.167 18.581 7.623 1.00 9.99 114 ALA A O 1
ATOM 896 N N . ALA A 1 114 ? 33.714 16.996 8.038 1.00 10.30 115 ALA A N 1
ATOM 897 C CA . ALA A 1 114 ? 34.728 17.978 8.440 1.00 8.82 115 ALA A CA 1
ATOM 898 C C . ALA A 1 114 ? 34.898 18.930 7.262 1.00 10.19 115 ALA A C 1
ATOM 899 O O . ALA A 1 114 ? 34.777 18.520 6.100 1.00 8.69 115 ALA A O 1
ATOM 901 N N . VAL A 1 115 ? 35.149 20.195 7.569 1.00 9.44 116 VAL A N 1
ATOM 902 C CA . VAL A 1 115 ? 35.318 21.212 6.545 1.00 9.11 116 VAL A CA 1
ATOM 903 C C . VAL A 1 115 ? 36.585 20.852 5.771 1.00 10.48 116 VAL A C 1
ATOM 904 O O . VAL A 1 115 ? 37.627 20.632 6.364 1.00 10.80 116 VAL A O 1
ATOM 908 N N . THR A 1 116 ? 36.472 20.794 4.448 1.00 12.02 117 THR A N 1
ATOM 909 C CA . THR A 1 116 ? 37.533 20.232 3.615 1.00 11.00 117 THR A CA 1
ATOM 910 C C . THR A 1 116 ? 37.989 21.294 2.620 1.00 13.53 117 THR A C 1
ATOM 911 O O . THR A 1 116 ? 37.197 22.178 2.227 1.00 12.94 117 THR A O 1
ATOM 915 N N . ASN A 1 117 ? 39.258 21.206 2.232 1.00 15.87 118 ASN A N 1
ATOM 916 C CA . ASN A 1 117 ? 39.873 22.193 1.325 1.00 16.61 118 ASN A CA 1
ATOM 917 C C . ASN A 1 117 ? 39.981 23.581 1.981 1.00 16.63 118 ASN A C 1
ATOM 918 O O . ASN A 1 117 ? 39.966 24.606 1.285 1.00 16.88 118 ASN A O 1
ATOM 923 N N . ASN A 1 118 ? 40.059 23.603 3.312 1.00 14.85 119 ASN A N 1
ATOM 924 C CA . ASN A 1 118 ? 40.251 24.845 4.077 1.00 15.04 119 ASN A CA 1
ATOM 925 C C . ASN A 1 118 ? 41.628 24.888 4.761 1.00 15.57 119 ASN A C 1
ATOM 926 O O . ASN A 1 118 ? 41.848 25.609 5.758 1.00 16.92 119 ASN A O 1
ATOM 931 N N . ARG A 1 119 ? 42.561 24.098 4.226 1.00 16.84 120 ARG A N 1
ATOM 932 C CA . ARG A 1 119 ? 43.968 24.036 4.677 1.00 15.74 120 ARG A CA 1
ATOM 933 C C . ARG A 1 119 ? 44.184 23.348 6.026 1.00 16.04 120 ARG A C 1
ATOM 934 O O . ARG A 1 119 ? 45.072 22.520 6.149 1.00 18.37 120 ARG A O 1
ATOM 936 N N . ILE A 1 120 ? 43.367 23.661 7.027 1.00 16.46 121 ILE A N 1
ATOM 937 C CA . ILE A 1 120 ? 43.622 23.137 8.364 1.00 14.76 121 ILE A CA 1
ATOM 938 C C . ILE A 1 120 ? 43.033 21.748 8.521 1.00 14.37 121 ILE A C 1
ATOM 939 O O . ILE A 1 120 ? 42.091 21.371 7.794 1.00 14.30 121 ILE A O 1
ATOM 944 N N . GLY A 1 121 ? 43.619 20.982 9.441 1.00 13.42 122 GLY A N 1
ATOM 945 C CA . GLY A 1 121 ? 42.972 19.784 9.987 1.00 13.32 122 GLY A CA 1
ATOM 946 C C . GLY A 1 121 ? 42.753 18.666 9.003 1.00 13.59 122 GLY A C 1
ATOM 947 O O . GLY A 1 121 ? 43.690 18.209 8.349 1.00 13.85 122 GLY A O 1
ATOM 948 N N . VAL A 1 122 ? 41.505 18.214 8.909 1.00 11.37 123 VAL A N 1
ATOM 949 C CA . VAL A 1 122 ? 41.223 16.984 8.207 1.00 10.05 123 VAL A CA 1
ATOM 950 C C . VAL A 1 122 ? 40.171 17.194 7.109 1.00 10.17 123 VAL A C 1
ATOM 951 O O . VAL A 1 122 ? 39.716 18.314 6.889 1.00 9.22 123 VAL A O 1
ATOM 955 N N . ALA A 1 123 ? 39.786 16.107 6.445 1.00 10.18 124 ALA A N 1
ATOM 956 C CA . ALA A 1 123 ? 38.699 16.124 5.480 1.00 11.15 124 ALA A CA 1
ATOM 957 C C . ALA A 1 123 ? 37.512 15.311 5.998 1.00 11.18 124 ALA A C 1
ATOM 958 O O . ALA A 1 123 ? 37.637 14.538 6.964 1.00 11.03 124 ALA A O 1
ATOM 960 N N . GLY A 1 124 ? 36.369 15.488 5.346 1.00 10.51 125 GLY A N 1
ATOM 961 C CA . GLY A 1 124 ? 35.168 14.699 5.635 1.00 10.42 125 GLY A CA 1
ATOM 962 C C . GLY A 1 124 ? 34.752 13.883 4.423 1.00 9.57 125 GLY A C 1
ATOM 963 O O . GLY A 1 124 ? 34.958 14.314 3.287 1.00 9.45 125 GLY A O 1
ATOM 964 N N . VAL A 1 125 ? 34.153 12.714 4.653 1.00 8.79 126 VAL A N 1
ATOM 965 C CA . VAL A 1 125 ? 33.687 11.864 3.539 1.00 9.37 126 VAL A CA 1
ATOM 966 C C . VAL A 1 125 ? 32.709 12.620 2.623 1.00 10.32 126 VAL A C 1
ATOM 967 O O . VAL A 1 125 ? 32.892 12.624 1.407 1.00 10.90 126 VAL A O 1
ATOM 971 N N . ALA A 1 126 ? 31.702 13.260 3.225 1.00 9.16 127 ALA A N 1
ATOM 972 C CA . ALA A 1 126 ? 30.721 14.052 2.473 1.00 8.83 127 ALA A CA 1
ATOM 973 C C . ALA A 1 126 ? 30.859 15.545 2.809 1.00 9.33 127 ALA A C 1
ATOM 974 O O . ALA A 1 126 ? 29.980 16.156 3.426 1.00 8.05 127 ALA A O 1
ATOM 976 N N . TYR A 1 127 ? 31.960 16.150 2.392 1.00 9.87 128 TYR A N 1
ATOM 977 C CA . TYR A 1 127 ? 32.269 17.500 2.873 1.00 10.45 128 TYR A CA 1
ATOM 978 C C . TYR A 1 127 ? 31.415 18.618 2.278 1.00 10.16 128 TYR A C 1
ATOM 979 O O . TYR A 1 127 ? 31.502 19.782 2.732 1.00 10.92 128 TYR A O 1
ATOM 988 N N . GLY A 1 128 ? 30.596 18.262 1.283 1.00 8.61 129 GLY A N 1
ATOM 989 C CA . GLY A 1 128 ? 29.557 19.149 0.729 1.00 8.72 129 GLY A CA 1
ATOM 990 C C . GLY A 1 128 ? 28.212 19.028 1.442 1.00 11.20 129 GLY A C 1
ATOM 991 O O . GLY A 1 128 ? 27.295 19.807 1.189 1.00 11.53 129 GLY A O 1
ATOM 992 N N . ALA A 1 129 ? 28.089 18.042 2.328 1.00 9.89 130 ALA A N 1
ATOM 993 C CA . ALA A 1 129 ? 26.861 17.854 3.115 1.00 11.41 130 ALA A CA 1
ATOM 994 C C . ALA A 1 129 ? 26.864 18.773 4.335 1.00 11.35 130 ALA A C 1
ATOM 995 O O . ALA A 1 129 ? 27.871 19.440 4.620 1.00 12.25 130 ALA A O 1
ATOM 997 N N . LYS A 1 130 ? 25.737 18.860 5.035 1.00 10.72 131 LYS A N 1
ATOM 998 C CA . LYS A 1 130 ? 25.720 19.544 6.322 1.00 10.42 131 LYS A CA 1
ATOM 999 C C . LYS A 1 130 ? 25.270 18.576 7.399 1.00 10.32 131 LYS A C 1
ATOM 1000 O O . LYS A 1 130 ? 24.444 17.717 7.146 1.00 10.22 131 LYS A O 1
ATOM 1006 N N . VAL A 1 131 ? 25.807 18.755 8.602 1.00 9.19 132 VAL A N 1
ATOM 1007 C CA . VAL A 1 131 ? 25.490 17.887 9.723 1.00 10.17 132 VAL A CA 1
ATOM 1008 C C . VAL A 1 131 ? 24.574 18.620 10.682 1.00 10.86 132 VAL A C 1
ATOM 1009 O O . VAL A 1 131 ? 24.798 19.797 10.996 1.00 12.17 132 VAL A O 1
ATOM 1013 N N . VAL A 1 132 ? 23.539 17.915 11.136 1.00 11.58 133 VAL A N 1
ATOM 1014 C CA . VAL A 1 132 ? 22.660 18.394 12.208 1.00 10.47 133 VAL A CA 1
ATOM 1015 C C . VAL A 1 132 ? 22.954 17.595 13.481 1.00 9.16 133 VAL A C 1
ATOM 1016 O O . VAL A 1 132 ? 22.644 16.401 13.543 1.00 8.23 133 VAL A O 1
ATOM 1020 N N . PRO A 1 133 ? 23.569 18.242 14.500 1.00 9.15 134 PRO A N 1
ATOM 1021 C CA . PRO A 1 133 ? 23.872 17.508 15.729 1.00 8.66 134 PRO A CA 1
ATOM 1022 C C . PRO A 1 133 ? 22.642 17.374 16.609 1.00 9.12 134 PRO A C 1
ATOM 1023 O O . PRO A 1 133 ? 22.002 18.365 16.946 1.00 10.01 134 PRO A O 1
ATOM 1027 N N . VAL A 1 134 ? 22.306 16.133 16.925 1.00 7.67 135 VAL A N 1
ATOM 1028 C CA . VAL A 1 134 ? 21.187 15.808 17.804 1.00 7.18 135 VAL A CA 1
ATOM 1029 C C . VAL A 1 134 ? 21.831 15.266 19.084 1.00 8.27 135 VAL A C 1
ATOM 1030 O O . VAL A 1 134 ? 22.282 14.117 19.142 1.00 8.30 135 VAL A O 1
ATOM 1034 N N . ARG A 1 135 ? 21.940 16.125 20.085 1.00 6.24 136 ARG A N 1
ATOM 1035 C CA . ARG A 1 135 ? 22.609 15.736 21.323 1.00 7.27 136 ARG A CA 1
ATOM 1036 C C . ARG A 1 135 ? 21.672 14.912 22.177 1.00 6.86 136 ARG A C 1
ATOM 1037 O O . ARG A 1 135 ? 20.640 15.405 22.648 1.00 9.20 136 ARG A O 1
ATOM 1045 N N . ALA A 1 136 ? 22.042 13.654 22.393 1.00 6.35 137 ALA A N 1
ATOM 1046 C CA . ALA A 1 136 ? 21.252 12.775 23.261 1.00 6.48 137 ALA A CA 1
ATOM 1047 C C . ALA A 1 136 ? 22.112 12.060 24.299 1.00 8.10 137 ALA A C 1
ATOM 1048 O O . ALA A 1 136 ? 21.588 11.334 25.127 1.00 10.00 137 ALA A O 1
ATOM 1050 N N . LEU A 1 137 ? 23.420 12.258 24.241 1.00 6.23 138 LEU A N 1
ATOM 1051 C CA . LEU A 1 137 ? 24.331 11.569 25.133 1.00 7.42 138 LEU A CA 1
ATOM 1052 C C . LEU A 1 137 ? 25.158 12.585 25.891 1.00 9.23 138 LEU A C 1
ATOM 1053 O O . LEU A 1 137 ? 25.684 13.522 25.288 1.00 9.28 138 LEU A O 1
ATOM 1058 N N . GLY A 1 138 ? 25.303 12.366 27.195 1.00 9.15 139 GLY A N 1
ATOM 1059 C CA . GLY A 1 138 ? 26.186 13.200 28.021 1.00 10.07 139 GLY A CA 1
ATOM 1060 C C . GLY A 1 138 ? 26.942 12.342 29.012 1.00 9.60 139 GLY A C 1
ATOM 1061 O O . GLY A 1 138 ? 27.384 11.231 28.694 1.00 10.33 139 GLY A O 1
ATOM 1062 N N . ARG A 1 139 ? 27.127 12.857 30.216 1.00 10.73 140 ARG A N 1
ATOM 1063 C CA . ARG A 1 139 ? 27.824 12.079 31.236 1.00 11.77 140 ARG A CA 1
ATOM 1064 C C . ARG A 1 139 ? 27.030 10.800 31.530 1.00 11.48 140 ARG A C 1
ATOM 1065 O O . ARG A 1 139 ? 25.864 10.861 31.923 1.00 10.54 140 ARG A O 1
ATOM 1073 N N . CYS A 1 140 ? 27.692 9.662 31.337 1.00 11.84 141 CYS A N 1
ATOM 1074 C CA . CYS A 1 140 ? 27.139 8.297 31.510 1.00 12.11 141 CYS A CA 1
ATOM 1075 C C . CYS A 1 140 ? 26.254 7.797 30.361 1.00 13.29 141 CYS A C 1
ATOM 1076 O O . CYS A 1 140 ? 25.603 6.757 30.479 1.00 16.07 141 CYS A O 1
ATOM 1079 N N . GLY A 1 141 ? 26.261 8.505 29.244 1.00 10.60 142 GLY A N 1
ATOM 1080 C CA . GLY A 1 141 ? 25.496 8.068 28.069 1.00 12.25 142 GLY A CA 1
ATOM 1081 C C . GLY A 1 141 ? 24.189 8.836 27.980 1.00 11.90 142 GLY A C 1
ATOM 1082 O O . GLY A 1 141 ? 24.140 10.036 28.227 1.00 10.80 142 GLY A O 1
ATOM 1083 N N . GLY A 1 142 ? 23.109 8.144 27.636 1.00 13.56 143 GLY A N 1
ATOM 1084 C CA . GLY A 1 142 ? 21.834 8.836 27.438 1.00 13.56 143 GLY A CA 1
ATOM 1085 C C . GLY A 1 142 ? 20.651 7.926 27.675 1.00 13.61 143 GLY A C 1
ATOM 1086 O O . GLY A 1 142 ? 20.818 6.703 27.745 1.00 14.29 143 GLY A O 1
ATOM 1087 N N . TYR A 1 143 ? 19.473 8.533 27.809 1.00 12.92 144 TYR A N 1
ATOM 1088 C CA . TYR A 1 143 ? 18.207 7.808 27.901 1.00 13.11 144 TYR A CA 1
ATOM 1089 C C . TYR A 1 143 ? 17.758 7.294 26.537 1.00 12.93 144 TYR A C 1
ATOM 1090 O O . TYR A 1 143 ? 17.777 8.035 25.536 1.00 11.10 144 TYR A O 1
ATOM 1099 N N . ASP A 1 144 ? 17.299 6.043 26.508 1.00 13.88 145 ASP A N 1
ATOM 1100 C CA . ASP A 1 144 ? 16.733 5.466 25.287 1.00 13.98 145 ASP A CA 1
ATOM 1101 C C . ASP A 1 144 ? 15.648 6.395 24.726 1.00 13.10 145 ASP A C 1
ATOM 1102 O O . ASP A 1 144 ? 15.603 6.620 23.526 1.00 14.39 145 ASP A O 1
ATOM 1104 N N . SER A 1 145 ? 14.805 6.955 25.599 1.00 11.51 146 SER A N 1
ATOM 1105 C CA . SER A 1 145 ? 13.715 7.838 25.150 1.00 13.02 146 SER A CA 1
ATOM 1106 C C . SER A 1 145 ? 14.206 9.158 24.533 1.00 12.35 146 SER A C 1
ATOM 1107 O O . SER A 1 145 ? 13.578 9.692 23.627 1.00 10.94 146 SER A O 1
ATOM 1110 N N . ASP A 1 146 ? 15.342 9.677 25.017 1.00 11.78 147 ASP A N 1
ATOM 1111 C CA . ASP A 1 146 ? 15.940 10.882 24.426 1.00 9.46 147 ASP A CA 1
ATOM 1112 C C . ASP A 1 146 ? 16.553 10.583 23.055 1.00 9.16 147 ASP A C 1
ATOM 1113 O O . ASP A 1 146 ? 16.422 11.383 22.128 1.00 9.47 147 ASP A O 1
ATOM 1118 N N . ILE A 1 147 ? 17.190 9.417 22.930 1.00 9.18 148 ILE A N 1
ATOM 1119 C CA . ILE A 1 147 ? 17.771 8.953 21.667 1.00 8.69 148 ILE A CA 1
ATOM 1120 C C . ILE A 1 147 ? 16.653 8.749 20.622 1.00 8.45 148 ILE A C 1
ATOM 1121 O O . ILE A 1 147 ? 16.766 9.191 19.476 1.00 7.59 148 ILE A O 1
ATOM 1126 N N . SER A 1 148 ? 15.557 8.123 21.048 1.00 8.86 149 SER A N 1
ATOM 1127 C CA . SER A 1 148 ? 14.475 7.794 20.107 1.00 9.60 149 SER A CA 1
ATOM 1128 C C . SER A 1 148 ? 13.677 9.036 19.704 1.00 8.92 149 SER A C 1
ATOM 1129 O O . SER A 1 148 ? 13.328 9.189 18.527 1.00 8.47 149 SER A O 1
ATOM 1132 N N . ASP A 1 149 ? 13.434 9.951 20.648 1.00 8.09 150 ASP A N 1
ATOM 1133 C CA . ASP A 1 149 ? 12.815 11.220 20.283 1.00 9.35 150 ASP A CA 1
ATOM 1134 C C . ASP A 1 149 ? 13.718 12.013 19.334 1.00 9.05 150 ASP A C 1
ATOM 1135 O O . ASP A 1 149 ? 13.247 12.601 18.349 1.00 10.18 150 ASP A O 1
ATOM 1140 N N . GLY A 1 150 ? 15.012 12.051 19.647 1.00 8.71 151 GLY A N 1
ATOM 1141 C CA . GLY A 1 150 ? 15.989 12.773 18.825 1.00 9.39 151 GLY A CA 1
ATOM 1142 C C . GLY A 1 150 ? 16.108 12.247 17.403 1.00 9.32 151 GLY A C 1
ATOM 1143 O O . GLY A 1 150 ? 16.163 13.040 16.444 1.00 8.97 151 GLY A O 1
ATOM 1144 N N . LEU A 1 151 ? 16.143 10.923 17.252 1.00 8.72 152 LEU A N 1
ATOM 1145 C CA . LEU A 1 151 ? 16.252 10.325 15.920 1.00 10.55 152 LEU A CA 1
ATOM 1146 C C . LEU A 1 151 ? 14.996 10.608 15.090 1.00 10.85 152 LEU A C 1
ATOM 1147 O O . LEU A 1 151 ? 15.063 10.795 13.866 1.00 9.18 152 LEU A O 1
ATOM 1152 N N . TYR A 1 152 ? 13.851 10.646 15.772 1.00 9.43 153 TYR A N 1
ATOM 1153 C CA . TYR A 1 152 ? 12.585 10.952 15.101 1.00 10.07 153 TYR A CA 1
ATOM 1154 C C . TYR A 1 152 ? 12.552 12.392 14.615 1.00 8.58 153 TYR A C 1
ATOM 1155 O O . TYR A 1 152 ? 12.234 12.666 13.458 1.00 9.04 153 TYR A O 1
ATOM 1164 N N . TRP A 1 153 ? 12.918 13.314 15.497 1.00 7.80 154 TRP A N 1
ATOM 1165 C CA . TRP A 1 153 ? 13.051 14.730 15.117 1.00 7.58 154 TRP A CA 1
ATOM 1166 C C . TRP A 1 153 ? 14.053 14.899 13.968 1.00 7.57 154 TRP A C 1
ATOM 1167 O O . TRP A 1 153 ? 13.822 15.671 13.031 1.00 9.51 154 TRP A O 1
ATOM 1178 N N . ALA A 1 154 ? 15.155 14.154 14.043 1.00 6.89 155 ALA A N 1
ATOM 1179 C CA . ALA A 1 154 ? 16.209 14.213 13.024 1.00 7.60 155 ALA A CA 1
ATOM 1180 C C . ALA A 1 154 ? 15.630 13.933 11.632 1.00 8.71 155 ALA A C 1
ATOM 1181 O O . ALA A 1 154 ? 16.056 14.540 10.643 1.00 8.92 155 ALA A O 1
ATOM 1183 N N . ALA A 1 155 ? 14.653 13.029 11.571 1.00 8.24 156 ALA A N 1
ATOM 1184 C CA . ALA A 1 155 ? 14.056 12.625 10.288 1.00 9.18 156 ALA A CA 1
ATOM 1185 C C . ALA A 1 155 ? 12.991 13.584 9.780 1.00 9.13 156 ALA A C 1
ATOM 1186 O O . ALA A 1 155 ? 12.564 13.476 8.630 1.00 8.60 156 ALA A O 1
ATOM 1188 N N . GLY A 1 156 ? 12.525 14.478 10.656 1.00 10.46 157 GLY A N 1
ATOM 1189 C CA . GLY A 1 156 ? 11.422 15.376 10.292 1.00 10.11 157 GLY A CA 1
ATOM 1190 C C . GLY A 1 156 ? 10.181 15.233 11.151 1.00 9.88 157 GLY A C 1
ATOM 1191 O O . GLY A 1 156 ? 9.173 15.898 10.910 1.00 10.03 157 GLY A O 1
ATOM 1192 N N . GLY A 1 157 ? 10.246 14.386 12.169 1.00 9.28 158 GLY A N 1
ATOM 1193 C CA . GLY A 1 157 ? 9.101 14.242 13.066 1.00 9.37 158 GLY A CA 1
ATOM 1194 C C . GLY A 1 157 ? 8.991 15.434 13.990 1.00 10.39 158 GLY A C 1
ATOM 1195 O O . GLY A 1 157 ? 9.994 16.074 14.321 1.00 10.81 158 GLY A O 1
ATOM 1196 N N . ARG A 1 158 ? 7.769 15.736 14.408 1.00 12.41 159 ARG A N 1
ATOM 1197 C CA . ARG A 1 158 ? 7.515 16.831 15.336 1.00 13.31 159 ARG A CA 1
ATOM 1198 C C . ARG A 1 158 ? 7.433 16.287 16.766 1.00 14.41 159 ARG A C 1
ATOM 1199 O O . ARG A 1 158 ? 6.690 15.336 17.040 1.00 14.82 159 ARG A O 1
ATOM 1207 N N . ILE A 1 159 ? 8.223 16.879 17.661 1.00 14.38 160 ILE A N 1
ATOM 1208 C CA . ILE A 1 159 ? 8.175 16.572 19.090 1.00 15.65 160 ILE A CA 1
ATOM 1209 C C . ILE A 1 159 ? 7.553 17.782 19.778 1.00 17.79 160 ILE A C 1
ATOM 1210 O O . ILE A 1 159 ? 7.969 18.921 19.544 1.00 15.40 160 ILE A O 1
ATOM 1215 N N . ALA A 1 160 ? 6.539 17.544 20.611 1.00 20.94 161 ALA A N 1
ATOM 1216 C CA . ALA A 1 160 ? 5.876 18.638 21.328 1.00 22.15 161 ALA A CA 1
ATOM 1217 C C . ALA A 1 160 ? 6.886 19.441 22.160 1.00 20.88 161 ALA A C 1
ATOM 1218 O O . ALA A 1 160 ? 7.754 18.874 22.808 1.00 21.64 161 ALA A O 1
ATOM 1220 N N . GLY A 1 161 ? 6.811 20.763 22.072 1.00 20.76 162 GLY A N 1
ATOM 1221 C CA . GLY A 1 161 ? 7.698 21.626 22.857 1.00 19.70 162 GLY A CA 1
ATOM 1222 C C . GLY A 1 161 ? 9.014 21.973 22.182 1.00 18.66 162 GLY A C 1
ATOM 1223 O O . GLY A 1 161 ? 9.802 22.764 22.719 1.00 18.79 162 GLY A O 1
ATOM 1224 N N . ILE A 1 162 ? 9.237 21.393 20.999 1.00 14.30 163 ILE A N 1
ATOM 1225 C CA . ILE A 1 162 ? 10.483 21.546 20.241 1.00 12.08 163 ILE A CA 1
ATOM 1226 C C . ILE A 1 162 ? 10.125 22.086 18.855 1.00 10.90 163 ILE A C 1
ATOM 1227 O O . ILE A 1 162 ? 9.129 21.664 18.278 1.00 13.36 163 ILE A O 1
ATOM 1232 N N . PRO A 1 163 ? 10.919 23.027 18.312 1.00 12.08 164 PRO A N 1
ATOM 1233 C CA . PRO A 1 163 ? 10.586 23.536 16.970 1.00 11.40 164 PRO A CA 1
ATOM 1234 C C . PRO A 1 163 ? 10.601 22.443 15.895 1.00 11.50 164 PRO A C 1
ATOM 1235 O O . PRO A 1 163 ? 11.318 21.440 16.050 1.00 9.06 164 PRO A O 1
ATOM 1239 N N . GLU A 1 164 ? 9.813 22.633 14.828 1.00 10.15 165 GLU A N 1
ATOM 1240 C CA . GLU A 1 164 ? 9.903 21.749 13.672 1.00 12.23 165 GLU A CA 1
ATOM 1241 C C . GLU A 1 164 ? 11.338 21.814 13.189 1.00 11.26 165 GLU A C 1
ATOM 1242 O O . GLU A 1 164 ? 11.986 22.881 13.253 1.00 11.58 165 GLU A O 1
ATOM 1248 N N . ASN A 1 165 ? 11.843 20.666 12.747 1.00 9.54 166 ASN A N 1
ATOM 1249 C CA . ASN A 1 165 ? 13.173 20.587 12.159 1.00 9.02 166 ASN A CA 1
ATOM 1250 C C . ASN A 1 165 ? 13.110 21.161 10.735 1.00 9.45 166 ASN A C 1
ATOM 1251 O O . ASN A 1 165 ? 12.433 20.624 9.856 1.00 10.09 166 ASN A O 1
ATOM 1256 N N . ARG A 1 166 ? 13.797 22.281 10.525 1.00 9.02 167 ARG A N 1
ATOM 1257 C CA . ARG A 1 166 ? 13.861 22.918 9.200 1.00 9.44 167 ARG A CA 1
ATOM 1258 C C . ARG A 1 166 ? 14.721 22.092 8.236 1.00 7.81 167 ARG A C 1
ATOM 1259 O O . ARG A 1 166 ? 14.580 22.191 7.018 1.00 8.46 167 ARG A O 1
ATOM 1267 N N . ASN A 1 167 ? 15.616 21.276 8.794 1.00 8.03 168 ASN A N 1
ATOM 1268 C CA . ASN A 1 167 ? 16.583 20.526 7.997 1.00 8.91 168 ASN A CA 1
ATOM 1269 C C . ASN A 1 167 ? 16.535 19.039 8.337 1.00 9.09 168 ASN A C 1
ATOM 1270 O O . ASN A 1 167 ? 17.489 18.476 8.905 1.00 8.44 168 ASN A O 1
ATOM 1275 N N . PRO A 1 168 ? 15.401 18.396 8.015 1.00 9.69 169 PRO A N 1
ATOM 1276 C CA . PRO A 1 168 ? 15.301 16.965 8.274 1.00 9.70 169 PRO A CA 1
ATOM 1277 C C . PRO A 1 168 ? 16.318 16.218 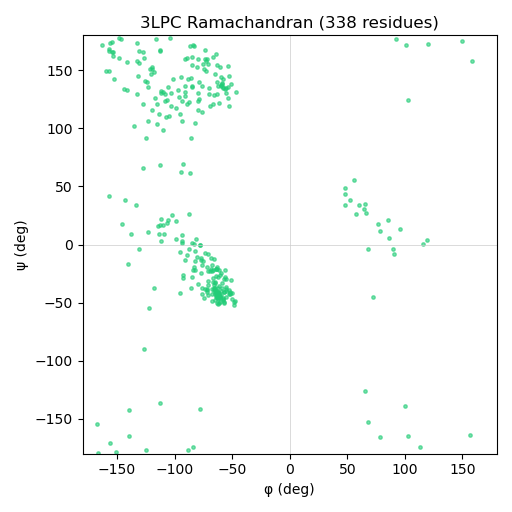7.406 1.00 9.21 169 PRO A C 1
ATOM 1278 O O . PRO A 1 168 ? 16.641 16.646 6.274 1.00 11.36 169 PRO A O 1
ATOM 1282 N N . ALA A 1 169 ? 16.841 15.124 7.962 1.00 8.50 170 ALA A N 1
ATOM 1283 C CA . ALA A 1 169 ? 17.982 14.447 7.395 1.00 10.01 170 ALA A CA 1
ATOM 1284 C C . ALA A 1 169 ? 17.585 13.204 6.623 1.00 9.47 170 ALA A C 1
ATOM 1285 O O . ALA A 1 169 ? 16.723 12.441 7.079 1.00 8.55 170 ALA A O 1
ATOM 1287 N N . LYS A 1 170 ? 18.282 12.966 5.509 1.00 9.24 171 LYS A N 1
ATOM 1288 C CA . LYS A 1 170 ? 18.059 11.757 4.691 1.00 9.87 171 LYS A CA 1
ATOM 1289 C C . LYS A 1 170 ? 18.824 10.564 5.287 1.00 9.22 171 LYS A C 1
ATOM 1290 O O . LYS A 1 170 ? 18.503 9.398 5.046 1.00 8.53 171 LYS A O 1
ATOM 1296 N N . VAL A 1 171 ? 19.842 10.878 6.073 1.00 8.05 172 VAL A N 1
ATOM 1297 C CA . VAL A 1 171 ? 20.716 9.864 6.684 1.00 8.24 172 VAL A CA 1
ATOM 1298 C C . VAL A 1 171 ? 20.855 10.243 8.161 1.00 9.18 172 VAL A C 1
ATOM 1299 O O . VAL A 1 171 ? 21.152 11.395 8.485 1.00 8.29 172 VAL A O 1
ATOM 1303 N N . ILE A 1 172 ? 20.618 9.279 9.048 1.00 8.85 173 ILE A N 1
ATOM 1304 C CA . ILE A 1 172 ? 20.710 9.503 10.485 1.00 8.57 173 ILE A CA 1
ATOM 1305 C C . ILE A 1 172 ? 21.778 8.575 11.042 1.00 7.33 173 ILE A C 1
ATOM 1306 O O . ILE A 1 172 ? 21.634 7.361 10.995 1.00 8.55 173 ILE A O 1
ATOM 1311 N N . ASN A 1 173 ? 22.840 9.167 11.566 1.00 6.78 174 ASN A N 1
ATOM 1312 C CA . ASN A 1 173 ? 23.959 8.402 12.079 1.00 7.02 174 ASN A CA 1
ATOM 1313 C C . ASN A 1 173 ? 23.788 8.160 13.569 1.00 8.08 174 ASN A C 1
ATOM 1314 O O . ASN A 1 173 ? 23.666 9.126 14.352 1.00 8.32 174 ASN A O 1
ATOM 1319 N N . MET A 1 174 ? 23.806 6.887 13.978 1.00 8.36 175 MET A N 1
ATOM 1320 C CA . MET A 1 174 ? 23.731 6.547 15.388 1.00 7.68 175 MET A CA 1
ATOM 1321 C C . MET A 1 174 ? 24.903 5.671 15.818 1.00 8.46 175 MET A C 1
ATOM 1322 O O . MET A 1 174 ? 24.850 4.434 15.743 1.00 9.85 175 MET A O 1
ATOM 1327 N N . SER A 1 175 ? 25.962 6.337 16.287 1.00 8.46 176 SER A N 1
ATOM 1328 C CA . SER A 1 175 ? 27.179 5.679 16.747 1.00 8.40 176 SER A CA 1
ATOM 1329 C C . SER A 1 175 ? 27.023 5.458 18.239 1.00 9.48 176 SER A C 1
ATOM 1330 O O . SER A 1 175 ? 27.671 6.105 19.067 1.00 10.38 176 SER A O 1
ATOM 1333 N N . LEU A 1 176 ? 26.119 4.555 18.582 1.00 10.27 177 LEU A N 1
ATOM 1334 C CA . LEU A 1 176 ? 25.713 4.366 19.964 1.00 11.87 177 LEU A CA 1
ATOM 1335 C C . LEU A 1 176 ? 25.017 3.022 20.074 1.00 11.69 177 LEU A C 1
ATOM 1336 O O . LEU A 1 176 ? 24.740 2.376 19.052 1.00 12.52 177 LEU A O 1
ATOM 1341 N N . GLY A 1 177 ? 24.735 2.612 21.308 1.00 12.53 178 GLY A N 1
ATOM 1342 C CA . GLY A 1 177 ? 23.955 1.405 21.546 1.00 12.01 178 GLY A CA 1
ATOM 1343 C C . GLY A 1 177 ? 24.362 0.729 22.844 1.00 14.08 178 GLY A C 1
ATOM 1344 O O . GLY A 1 177 ? 25.292 1.166 23.529 1.00 13.84 178 GLY A O 1
ATOM 1345 N N . SER A 1 178 ? 23.642 -0.328 23.197 1.00 14.31 179 SER A N 1
ATOM 1346 C CA . SER A 1 178 ? 23.950 -1.090 24.407 1.00 16.29 179 SER A CA 1
ATOM 1347 C C . SER A 1 178 ? 23.410 -2.496 24.267 1.00 16.41 179 SER A C 1
ATOM 1348 O O . SER A 1 178 ? 22.756 -2.796 23.280 1.00 15.54 179 SER A O 1
ATOM 1351 N N . ASP A 1 179 ? 23.725 -3.364 25.232 1.00 17.75 180 ASP A N 1
ATOM 1352 C CA . ASP A 1 179 ? 23.184 -4.723 25.273 1.00 19.55 180 ASP A CA 1
ATOM 1353 C C . ASP A 1 179 ? 21.668 -4.747 25.354 1.00 19.47 180 ASP A C 1
ATOM 1354 O O . ASP A 1 179 ? 21.057 -3.920 26.033 1.00 21.41 180 ASP A O 1
ATOM 1359 N N . GLY A 1 180 ? 21.077 -5.734 24.689 1.00 19.05 181 GLY A N 1
ATOM 1360 C CA . GLY A 1 180 ? 19.650 -6.005 24.797 1.00 20.14 181 GLY A CA 1
ATOM 1361 C C . GLY A 1 180 ? 18.919 -5.900 23.478 1.00 20.05 181 GLY A C 1
ATOM 1362 O O . GLY A 1 180 ? 19.477 -5.475 22.462 1.00 19.92 181 GLY A O 1
ATOM 1363 N N . GLN A 1 181 ? 17.653 -6.293 23.493 1.00 19.98 182 GLN A N 1
ATOM 1364 C CA . GLN A 1 181 ? 16.844 -6.229 22.300 1.00 21.53 182 GLN A CA 1
ATOM 1365 C C . GLN A 1 181 ? 16.317 -4.809 22.078 1.00 21.31 182 GLN A C 1
ATOM 1366 O O . GLN A 1 181 ? 16.197 -4.032 23.020 1.00 23.01 182 GLN A O 1
ATOM 1372 N N . CYS A 1 182 ? 16.062 -4.473 20.817 1.00 19.22 183 CYS A N 1
ATOM 1373 C CA . CYS A 1 182 ? 15.442 -3.210 20.440 1.00 18.98 183 CYS A CA 1
ATOM 1374 C C . CYS A 1 182 ? 14.130 -3.038 21.218 1.00 19.16 183 CYS A C 1
ATOM 1375 O O . CYS A 1 182 ? 13.289 -3.929 21.192 1.00 18.73 183 CYS A O 1
ATOM 1378 N N . SER A 1 183 ? 13.970 -1.918 21.924 1.00 18.72 184 SER A N 1
ATOM 1379 C CA . SER A 1 183 ? 12.719 -1.656 22.659 1.00 19.26 184 SER A CA 1
ATOM 1380 C C . SER A 1 183 ? 11.581 -1.351 21.694 1.00 19.07 184 SER A C 1
ATOM 1381 O O . SER A 1 183 ? 11.829 -0.892 20.574 1.00 17.72 184 SER A O 1
ATOM 1384 N N . TYR A 1 184 ? 10.346 -1.594 22.125 1.00 18.23 185 TYR A N 1
ATOM 1385 C CA . TYR A 1 184 ? 9.168 -1.142 21.381 1.00 19.73 185 TYR A CA 1
ATOM 1386 C C . TYR A 1 184 ? 9.267 0.334 20.974 1.00 18.35 185 TYR A C 1
ATOM 1387 O O . TYR A 1 184 ? 9.027 0.674 19.819 1.00 19.65 185 TYR A O 1
ATOM 1396 N N . ASN A 1 185 ? 9.601 1.206 21.918 1.00 18.20 186 ASN A N 1
ATOM 1397 C CA . ASN A 1 185 ? 9.732 2.630 21.638 1.00 18.78 186 ASN A CA 1
ATOM 1398 C C . ASN A 1 185 ? 10.824 2.966 20.601 1.00 16.77 186 ASN A C 1
ATOM 1399 O O . ASN A 1 185 ? 10.613 3.800 19.700 1.00 15.17 186 ASN A O 1
ATOM 1404 N N . ALA A 1 186 ? 11.999 2.349 20.737 1.00 15.41 187 ALA A N 1
ATOM 1405 C CA . ALA A 1 186 ? 13.074 2.572 19.764 1.00 13.97 187 ALA A CA 1
ATOM 1406 C C . ALA A 1 186 ? 12.665 2.069 18.374 1.00 11.58 187 ALA A C 1
ATOM 1407 O O . ALA A 1 186 ? 12.860 2.778 17.363 1.00 11.13 187 ALA A O 1
ATOM 1409 N N . GLN A 1 187 ? 12.083 0.867 18.325 1.00 10.70 188 GLN A N 1
ATOM 1410 C CA . GLN A 1 187 ? 11.673 0.292 17.039 1.00 9.10 188 GLN A CA 1
ATOM 1411 C C . GLN A 1 187 ? 10.627 1.161 16.387 1.00 10.31 188 GLN A C 1
ATOM 1412 O O . GLN A 1 187 ? 10.682 1.404 15.182 1.00 9.80 188 GLN A O 1
ATOM 1418 N N . THR A 1 188 ? 9.658 1.603 17.188 1.00 8.68 189 THR A N 1
ATOM 1419 C CA . THR A 1 188 ? 8.596 2.471 16.662 1.00 10.05 189 THR A CA 1
ATOM 1420 C C . THR A 1 188 ? 9.144 3.763 16.030 1.00 10.48 189 THR A C 1
ATOM 1421 O O . THR A 1 188 ? 8.712 4.176 14.930 1.00 9.22 189 THR A O 1
ATOM 1425 N N . MET A 1 189 ? 10.071 4.412 16.729 1.00 11.18 190 MET A N 1
ATOM 1426 C CA . MET A 1 189 ? 10.618 5.676 16.230 1.00 10.84 190 MET A CA 1
ATOM 1427 C C . MET A 1 189 ? 11.503 5.445 15.022 1.00 9.55 190 MET A C 1
ATOM 1428 O O . MET A 1 189 ? 11.520 6.259 14.112 1.00 9.51 190 MET A O 1
ATOM 1433 N N . ILE A 1 190 ? 12.227 4.326 15.010 1.00 8.87 191 ILE A N 1
ATOM 1434 C CA . ILE A 1 190 ? 13.059 3.990 13.836 1.00 8.28 191 ILE A CA 1
ATOM 1435 C C . ILE A 1 190 ? 12.149 3.765 12.620 1.00 8.28 191 ILE A C 1
ATOM 1436 O O . ILE A 1 190 ? 12.418 4.275 11.519 1.00 8.70 191 ILE A O 1
ATOM 1441 N N . ASP A 1 191 ? 11.049 3.041 12.834 1.00 8.71 192 ASP A N 1
ATOM 1442 C CA . ASP A 1 191 ? 10.102 2.805 11.754 1.00 8.54 192 ASP A CA 1
ATOM 1443 C C . ASP A 1 191 ? 9.488 4.105 11.244 1.00 8.77 192 ASP A C 1
ATOM 1444 O O . ASP A 1 191 ? 9.340 4.290 10.038 1.00 9.85 192 ASP A O 1
ATOM 1449 N N . ARG A 1 192 ? 9.159 5.009 12.160 1.00 8.03 193 ARG A N 1
ATOM 1450 C CA . ARG A 1 192 ? 8.621 6.308 11.757 1.00 9.15 193 ARG A CA 1
ATOM 1451 C C . ARG A 1 192 ? 9.647 7.156 10.989 1.00 8.94 193 ARG A C 1
ATOM 1452 O O . ARG A 1 192 ? 9.316 7.818 10.007 1.00 8.89 193 ARG A O 1
ATOM 1460 N N . ALA A 1 193 ? 10.901 7.098 11.398 1.00 8.57 194 ALA A N 1
ATOM 1461 C CA . ALA A 1 193 ? 11.944 7.826 10.681 1.00 8.39 194 ALA A CA 1
ATOM 1462 C C . ALA A 1 193 ? 12.139 7.217 9.296 1.00 9.73 194 ALA A C 1
ATOM 1463 O O . ALA A 1 193 ? 12.339 7.921 8.313 1.00 9.83 194 ALA A O 1
ATOM 1465 N N . THR A 1 194 ? 12.064 5.893 9.221 1.00 9.52 195 THR A N 1
ATOM 1466 C CA . THR A 1 194 ? 12.221 5.193 7.953 1.00 9.48 195 THR A CA 1
ATOM 1467 C C . THR A 1 194 ? 11.074 5.532 6.986 1.00 8.28 195 THR A C 1
ATOM 1468 O O . THR A 1 194 ? 11.289 5.736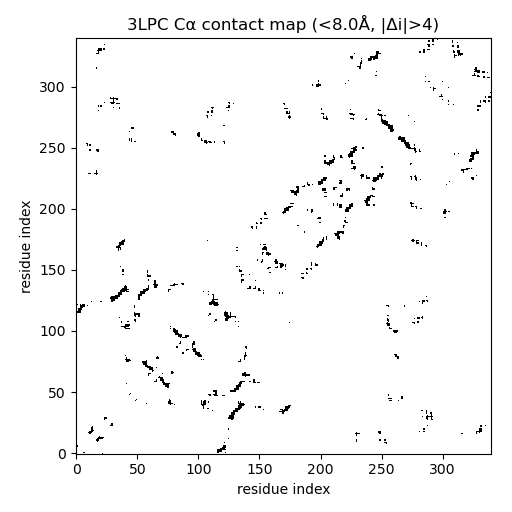 5.781 1.00 9.08 195 THR A O 1
ATOM 1472 N N . ARG A 1 195 ? 9.859 5.622 7.524 1.00 8.65 196 ARG A N 1
ATOM 1473 C CA . ARG A 1 195 ? 8.703 6.008 6.707 1.00 8.81 196 ARG A CA 1
ATOM 1474 C C . ARG A 1 195 ? 8.768 7.465 6.210 1.00 9.87 196 ARG A C 1
ATOM 1475 O O . ARG A 1 195 ? 8.195 7.785 5.177 1.00 11.55 196 ARG A O 1
ATOM 1483 N N . LEU A 1 196 ? 9.430 8.349 6.964 1.00 8.73 197 LEU A N 1
ATOM 1484 C CA . LEU A 1 196 ? 9.762 9.693 6.491 1.00 9.80 197 LEU A CA 1
ATOM 1485 C C . LEU A 1 196 ? 10.767 9.693 5.336 1.00 10.32 197 LEU A C 1
ATOM 1486 O O . LEU A 1 196 ? 10.879 10.664 4.588 1.00 11.06 197 LEU A O 1
ATOM 1491 N N . GLY A 1 197 ? 11.524 8.610 5.206 1.00 9.12 198 GLY A N 1
ATOM 1492 C CA . GLY A 1 197 ? 12.504 8.508 4.125 1.00 9.24 198 GLY A CA 1
ATOM 1493 C C . GLY A 1 197 ? 13.956 8.424 4.584 1.00 10.01 198 GLY A C 1
ATOM 1494 O O . GLY A 1 197 ? 14.846 8.329 3.754 1.00 9.74 198 GLY A O 1
ATOM 1495 N N . ALA A 1 198 ? 14.190 8.441 5.895 1.00 9.34 199 ALA A N 1
ATOM 1496 C CA . ALA A 1 198 ? 15.560 8.442 6.430 1.00 9.62 199 ALA A CA 1
ATOM 1497 C C . ALA A 1 198 ? 16.149 7.039 6.556 1.00 9.56 199 ALA A C 1
ATOM 1498 O O . ALA A 1 198 ? 15.481 6.116 7.049 1.00 10.06 199 ALA A O 1
ATOM 1500 N N . LEU A 1 199 ? 17.412 6.912 6.153 1.00 8.43 200 LEU A N 1
ATOM 1501 C CA . LEU A 1 199 ? 18.198 5.706 6.410 1.00 8.29 200 LEU A CA 1
ATOM 1502 C C . LEU A 1 199 ? 18.888 5.869 7.762 1.00 7.79 200 LEU A C 1
ATOM 1503 O O . LEU A 1 199 ? 19.643 6.834 7.965 1.00 7.38 200 LEU A O 1
ATOM 1508 N N . VAL A 1 200 ? 18.593 4.946 8.677 1.00 8.16 201 VAL A N 1
ATOM 1509 C CA . VAL A 1 200 ? 19.165 4.962 10.027 1.00 8.90 201 VAL A CA 1
ATOM 1510 C C . VAL A 1 200 ? 20.377 4.047 10.028 1.00 8.71 201 VAL A C 1
ATOM 1511 O O . VAL A 1 200 ? 20.254 2.827 9.859 1.00 9.72 201 VAL A O 1
ATOM 1515 N N . VAL A 1 201 ? 21.555 4.656 10.182 1.00 8.35 202 VAL A N 1
ATOM 1516 C CA . VAL A 1 201 ? 22.828 3.946 10.057 1.00 7.92 202 VAL A CA 1
ATOM 1517 C C . VAL A 1 201 ? 23.408 3.832 11.463 1.00 6.63 202 VAL A C 1
ATOM 1518 O O . VAL A 1 201 ? 23.582 4.843 12.149 1.00 7.61 202 VAL A O 1
ATOM 1522 N N . VAL A 1 202 ? 23.681 2.600 11.899 1.00 7.82 203 VAL A N 1
ATOM 1523 C CA . VAL A 1 202 ? 24.011 2.352 13.302 1.00 7.47 203 VAL A CA 1
ATOM 1524 C C . VAL A 1 202 ? 25.260 1.504 13.491 1.00 7.31 203 VAL A C 1
ATOM 1525 O O . VAL A 1 202 ? 25.623 0.710 12.613 1.00 8.10 203 VAL A O 1
ATOM 1529 N N . ALA A 1 203 ? 25.885 1.656 14.661 1.00 8.79 204 ALA A N 1
ATOM 1530 C CA . ALA A 1 203 ? 27.107 0.914 15.001 1.00 9.24 204 ALA A CA 1
ATOM 1531 C C . ALA A 1 203 ? 26.766 -0.494 15.423 1.00 9.82 204 ALA A C 1
ATOM 1532 O O . ALA A 1 203 ? 25.803 -0.696 16.162 1.00 11.51 204 ALA A O 1
ATOM 1534 N N . ALA A 1 204 ? 27.568 -1.473 14.996 1.00 10.12 205 ALA A N 1
ATOM 1535 C CA . ALA A 1 204 ? 27.323 -2.862 15.445 1.00 10.08 205 ALA A CA 1
ATOM 1536 C C . ALA A 1 204 ? 27.624 -3.084 16.927 1.00 9.34 205 ALA A C 1
ATOM 1537 O O . ALA A 1 204 ? 27.092 -4.023 17.544 1.00 9.70 205 ALA A O 1
ATOM 1539 N N . GLY A 1 205 ? 28.468 -2.226 17.503 1.00 9.19 206 GLY A N 1
ATOM 1540 C CA . GLY A 1 205 ? 28.906 -2.396 18.898 1.00 8.57 206 GLY A CA 1
ATOM 1541 C C . GLY A 1 205 ? 30.298 -3.003 19.016 1.00 10.30 206 GLY A C 1
ATOM 1542 O O . GLY A 1 205 ? 30.865 -3.451 18.018 1.00 8.54 206 GLY A O 1
ATOM 1543 N N . ASN A 1 206 ? 30.837 -3.024 20.242 1.00 9.57 207 ASN A N 1
ATOM 1544 C CA . ASN A 1 206 ? 32.283 -3.171 20.441 1.00 10.67 207 ASN A CA 1
ATOM 1545 C C . ASN A 1 206 ? 32.709 -4.179 21.493 1.00 10.85 207 ASN A C 1
ATOM 1546 O O . ASN A 1 206 ? 33.738 -3.959 22.140 1.00 10.75 207 ASN A O 1
ATOM 1551 N N . GLU A 1 207 ? 31.964 -5.268 21.646 1.00 11.43 208 GLU A N 1
ATOM 1552 C CA . GLU A 1 207 ? 32.223 -6.224 22.721 1.00 11.50 208 GLU A CA 1
ATOM 1553 C C . GLU A 1 207 ? 32.677 -7.568 22.191 1.00 12.81 208 GLU A C 1
ATOM 1554 O O . GLU A 1 207 ? 32.640 -8.568 22.920 1.00 11.69 208 GLU A O 1
ATOM 1560 N N . ASN A 1 208 ? 33.096 -7.604 20.924 1.00 12.17 209 ASN A N 1
ATOM 1561 C CA . ASN A 1 208 ? 33.459 -8.860 20.255 1.00 11.58 209 ASN A CA 1
ATOM 1562 C C . ASN A 1 208 ? 32.362 -9.925 20.489 1.00 11.85 209 ASN A C 1
ATOM 1563 O O . ASN A 1 208 ? 32.645 -11.071 20.857 1.00 11.74 209 ASN A O 1
ATOM 1568 N N . GLN A 1 209 ? 31.111 -9.526 20.264 1.00 11.43 210 GLN A N 1
ATOM 1569 C CA . GLN A 1 209 ? 29.965 -10.402 20.480 1.00 11.16 210 GLN A CA 1
ATOM 1570 C C . GLN A 1 209 ? 29.035 -10.346 19.281 1.00 10.64 210 GLN A C 1
ATOM 1571 O O . GLN A 1 209 ? 29.216 -9.534 18.360 1.00 10.55 210 GLN A O 1
ATOM 1577 N N . ASN A 1 210 ? 28.022 -11.199 19.288 1.00 10.15 211 ASN A N 1
ATOM 1578 C CA . ASN A 1 210 ? 27.018 -11.108 18.248 1.00 9.77 211 ASN A CA 1
ATOM 1579 C C . ASN A 1 210 ? 26.222 -9.811 18.364 1.00 9.25 211 ASN A C 1
ATOM 1580 O O . ASN A 1 210 ? 25.582 -9.554 19.384 1.00 9.85 211 ASN A O 1
ATOM 1585 N N . ALA A 1 211 ? 26.257 -9.009 17.296 1.00 9.94 212 ALA A N 1
ATOM 1586 C CA . ALA A 1 211 ? 25.569 -7.724 17.271 1.00 10.23 212 ALA A CA 1
ATOM 1587 C C . ALA A 1 211 ? 24.050 -7.846 17.449 1.00 10.79 212 ALA A C 1
ATOM 1588 O O . ALA A 1 211 ? 23.395 -6.890 17.865 1.00 12.47 212 ALA A O 1
ATOM 1590 N N . SER A 1 212 ? 23.503 -9.023 17.146 1.00 10.99 213 SER A N 1
ATOM 1591 C CA . SER A 1 212 ? 22.068 -9.299 17.373 1.00 13.77 213 SER A CA 1
ATOM 1592 C C . SER A 1 212 ? 21.659 -9.248 18.856 1.00 14.88 213 SER A C 1
ATOM 1593 O O . SER A 1 212 ? 20.468 -9.105 19.168 1.00 16.65 213 SER A O 1
ATOM 1596 N N . ASN A 1 213 ? 22.638 -9.372 19.756 1.00 14.10 214 ASN A N 1
ATOM 1597 C CA . ASN A 1 213 ? 22.415 -9.219 21.194 1.00 15.85 214 ASN A CA 1
ATOM 1598 C C . ASN A 1 213 ? 22.377 -7.777 21.656 1.00 14.01 214 ASN A C 1
ATOM 1599 O O . ASN A 1 213 ? 22.310 -7.534 22.849 1.00 15.58 214 ASN A O 1
ATOM 1604 N N . THR A 1 214 ? 22.444 -6.829 20.721 1.00 13.50 215 THR A N 1
ATOM 1605 C CA . THR A 1 214 ? 22.521 -5.413 21.065 1.00 12.37 215 THR A CA 1
ATOM 1606 C C . THR A 1 214 ? 21.510 -4.589 20.272 1.00 11.91 215 THR A C 1
ATOM 1607 O O . THR A 1 214 ? 20.937 -5.058 19.301 1.00 11.91 215 THR A O 1
ATOM 1611 N N . TRP A 1 215 ? 21.298 -3.353 20.704 1.00 11.71 216 TRP A N 1
ATOM 1612 C CA . TRP A 1 215 ? 20.499 -2.424 19.913 1.00 11.10 216 TRP A CA 1
ATOM 1613 C C . TRP A 1 215 ? 21.434 -1.247 19.597 1.00 12.02 216 TRP A C 1
ATOM 1614 O O . TRP A 1 215 ? 22.351 -0.962 20.362 1.00 12.67 216 TRP A O 1
ATOM 1625 N N . PRO A 1 216 ? 21.202 -0.541 18.480 1.00 10.87 217 PRO A N 1
ATOM 1626 C CA . PRO A 1 216 ? 20.082 -0.667 17.569 1.00 10.52 217 PRO A CA 1
ATOM 1627 C C . PRO A 1 216 ? 20.184 -1.761 16.520 1.00 9.93 217 PRO A C 1
ATOM 1628 O O . PRO A 1 216 ? 19.257 -1.867 15.705 1.00 9.48 217 PRO A O 1
ATOM 1632 N N . THR A 1 217 ? 21.276 -2.538 16.500 1.00 11.41 218 THR A N 1
ATOM 1633 C CA . THR A 1 217 ? 21.457 -3.555 15.442 1.00 10.49 218 THR A CA 1
ATOM 1634 C C . THR A 1 217 ? 20.277 -4.519 15.376 1.00 11.19 218 THR A C 1
ATOM 1635 O O . THR A 1 217 ? 19.855 -4.893 14.285 1.00 10.38 218 THR A O 1
ATOM 1639 N N . SER A 1 218 ? 19.755 -4.921 16.538 1.00 11.14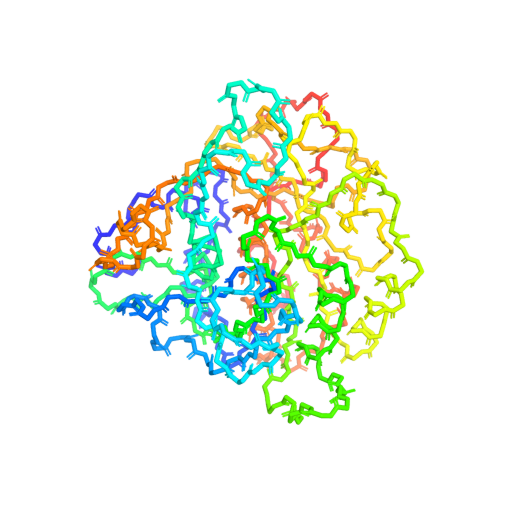 219 SER A N 1
ATOM 1640 C CA . SER A 1 218 ? 18.639 -5.867 16.559 1.00 10.01 219 SER A CA 1
ATOM 1641 C C . SER A 1 218 ? 17.307 -5.253 16.071 1.00 11.33 219 SER A C 1
ATOM 1642 O O . SER A 1 218 ? 16.318 -5.965 15.891 1.00 13.04 219 SER A O 1
ATOM 1645 N N . CYS A 1 219 ? 17.281 -3.940 15.859 1.00 10.75 220 CYS A N 1
ATOM 1646 C CA . CYS A 1 219 ? 16.073 -3.302 15.298 1.00 11.62 220 CYS A CA 1
ATOM 1647 C C . CYS A 1 219 ? 15.909 -3.631 13.821 1.00 11.89 220 CYS A C 1
ATOM 1648 O O . CYS A 1 219 ? 16.892 -3.827 13.111 1.00 11.06 220 CYS A O 1
ATOM 1651 N N . ASN A 1 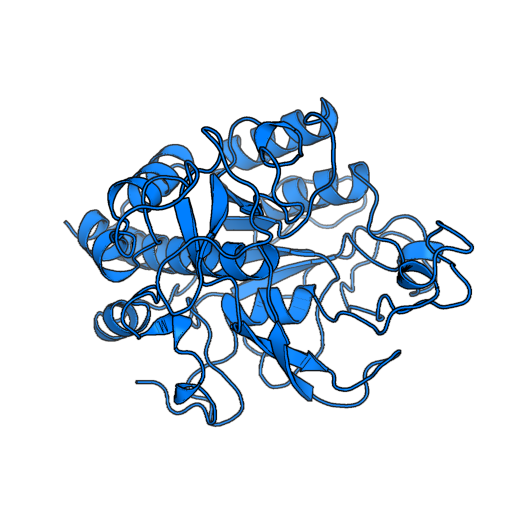220 ? 14.662 -3.688 13.359 1.00 11.94 221 ASN A N 1
ATOM 1652 C CA . ASN A 1 220 ? 14.391 -3.670 11.923 1.00 11.74 221 ASN A CA 1
ATOM 1653 C C . ASN A 1 220 ? 14.645 -2.269 11.403 1.00 10.75 221 ASN A C 1
ATOM 1654 O O . ASN A 1 220 ? 14.601 -1.313 12.175 1.00 9.82 221 ASN A O 1
ATOM 1659 N N . ASN A 1 221 ? 14.891 -2.162 10.102 1.00 10.03 222 ASN A N 1
ATOM 1660 C CA . ASN A 1 221 ? 15.025 -0.882 9.408 1.00 10.65 222 ASN A CA 1
ATOM 1661 C C . ASN A 1 221 ? 16.234 -0.037 9.825 1.00 10.13 222 ASN A C 1
ATOM 1662 O O . ASN A 1 221 ? 16.167 1.198 9.879 1.00 10.96 222 ASN A O 1
ATOM 1667 N N . VAL A 1 222 ? 17.332 -0.714 10.136 1.00 9.10 223 VAL A N 1
ATOM 1668 C CA . VAL A 1 222 ? 18.604 -0.029 10.359 1.00 9.08 223 VAL A CA 1
ATOM 1669 C C . VAL A 1 222 ? 19.649 -0.665 9.480 1.00 8.54 223 VAL A C 1
ATOM 1670 O O . VAL A 1 222 ? 19.463 -1.788 9.017 1.00 8.85 223 VAL A O 1
ATOM 1674 N N . LEU A 1 223 ? 20.731 0.061 9.242 1.00 7.46 224 LEU A N 1
ATOM 1675 C CA . LEU A 1 223 ? 21.891 -0.474 8.530 1.00 8.24 224 LEU A CA 1
ATOM 1676 C C . LEU A 1 223 ? 23.007 -0.521 9.554 1.00 8.30 224 LEU A C 1
ATOM 1677 O O . LEU A 1 223 ? 23.488 0.537 9.995 1.00 8.55 224 LEU A O 1
ATOM 1682 N N . SER A 1 224 ? 23.419 -1.735 9.920 1.00 7.44 225 SER A N 1
ATOM 1683 C CA . SER A 1 224 ? 24.384 -1.935 11.009 1.00 6.56 225 SER A CA 1
ATOM 1684 C C . SER A 1 224 ? 25.778 -2.091 10.434 1.00 7.52 225 SER A C 1
ATOM 1685 O O . SER A 1 224 ? 25.999 -2.887 9.517 1.00 8.49 225 SER A O 1
ATOM 1688 N N . VAL A 1 225 ? 26.719 -1.369 11.031 1.00 7.79 226 VAL A N 1
ATOM 1689 C CA . VAL A 1 225 ? 28.073 -1.269 10.503 1.00 8.45 226 VAL A CA 1
ATOM 1690 C C . VAL A 1 225 ? 29.097 -1.895 11.448 1.00 8.45 226 VAL A C 1
ATOM 1691 O O . VAL A 1 225 ? 29.250 -1.456 12.590 1.00 8.66 226 VAL A O 1
ATOM 1695 N N . GLY A 1 226 ? 29.819 -2.901 10.948 1.00 8.52 227 GLY A N 1
ATOM 1696 C CA . GLY A 1 226 ? 30.967 -3.454 11.667 1.00 8.72 227 GLY A CA 1
ATOM 1697 C C . GLY A 1 226 ? 32.246 -2.694 11.380 1.00 8.95 227 GLY A C 1
ATOM 1698 O O . GLY A 1 226 ? 32.295 -1.879 10.454 1.00 8.10 227 GLY A O 1
ATOM 1699 N N . ALA A 1 227 ? 33.307 -3.007 12.131 1.00 7.71 228 ALA A N 1
ATOM 1700 C CA . ALA A 1 227 ? 34.566 -2.279 11.976 1.00 7.50 228 ALA A CA 1
ATOM 1701 C C . ALA A 1 227 ? 35.675 -3.127 11.386 1.00 8.47 228 ALA A C 1
ATOM 1702 O O . ALA A 1 227 ? 35.926 -4.243 11.841 1.00 9.45 228 ALA A O 1
ATOM 1704 N N . THR A 1 228 ? 36.348 -2.572 10.390 1.00 9.24 229 THR A N 1
ATOM 1705 C CA . THR A 1 228 ? 37.553 -3.197 9.870 1.00 8.63 229 THR A CA 1
ATOM 1706 C C . THR A 1 228 ? 38.806 -2.363 10.164 1.00 10.01 229 THR A C 1
ATOM 1707 O O . THR A 1 228 ? 38.718 -1.196 10.540 1.00 9.59 229 THR A O 1
ATOM 1711 N N . THR A 1 229 ? 39.979 -2.968 9.965 1.00 9.44 230 THR A N 1
ATOM 1712 C CA . THR A 1 229 ? 41.250 -2.261 10.165 1.00 9.66 230 THR A CA 1
ATOM 1713 C C . THR A 1 229 ? 41.907 -1.870 8.846 1.00 10.74 230 THR A C 1
ATOM 1714 O O . THR A 1 229 ? 41.436 -2.219 7.749 1.00 11.40 230 THR A O 1
ATOM 1718 N N . SER A 1 230 ? 43.039 -1.174 8.954 1.00 12.01 231 SER A N 1
ATOM 1719 C CA . SER A 1 230 ? 43.776 -0.752 7.762 1.00 12.75 231 SER A CA 1
ATOM 1720 C C . SER A 1 230 ? 44.342 -1.952 6.978 1.00 12.85 231 SER A C 1
ATOM 1721 O O . SER A 1 230 ? 44.785 -1.791 5.834 1.00 15.39 231 SER A O 1
ATOM 1724 N N . ARG A 1 231 ? 44.316 -3.134 7.597 1.00 11.67 232 ARG A N 1
ATOM 1725 C CA . ARG A 1 231 ? 44.698 -4.390 6.947 1.00 11.62 232 ARG A CA 1
ATOM 1726 C C . ARG A 1 231 ? 43.502 -5.155 6.336 1.00 12.44 232 ARG A C 1
ATOM 1727 O O . ARG A 1 231 ? 43.666 -6.257 5.804 1.00 14.26 232 ARG A O 1
ATOM 1731 N N . GLY A 1 232 ? 42.307 -4.581 6.408 1.00 9.60 233 GLY A N 1
ATOM 1732 C CA . GLY A 1 232 ? 41.136 -5.192 5.779 1.00 8.71 233 GLY A CA 1
ATOM 1733 C C . GLY A 1 232 ? 40.506 -6.385 6.476 1.00 10.31 233 GLY A C 1
ATOM 1734 O O . GLY A 1 232 ? 39.750 -7.151 5.860 1.00 10.11 233 GLY A O 1
ATOM 1735 N N . ILE A 1 233 ? 40.816 -6.566 7.756 1.00 9.25 234 ILE A N 1
ATOM 1736 C CA . ILE A 1 233 ? 40.204 -7.645 8.521 1.00 9.57 234 ILE A CA 1
ATOM 1737 C C . ILE A 1 233 ? 39.352 -7.061 9.639 1.00 8.96 234 ILE A C 1
ATOM 1738 O O . ILE A 1 233 ? 39.330 -5.852 9.814 1.00 10.29 234 ILE A O 1
ATOM 1743 N N . ARG A 1 234 ? 38.659 -7.907 10.396 1.00 8.29 235 ARG A N 1
ATOM 1744 C CA . ARG A 1 234 ? 37.763 -7.436 11.451 1.00 9.05 235 ARG A CA 1
ATOM 1745 C C . ARG A 1 234 ? 38.564 -6.836 12.613 1.00 10.38 235 ARG A C 1
ATOM 1746 O O . ARG A 1 234 ? 39.523 -7.446 13.093 1.00 11.52 235 ARG A O 1
ATOM 1754 N N . ALA A 1 235 ? 38.206 -5.634 13.040 1.00 9.62 236 ALA A N 1
ATOM 1755 C CA . ALA A 1 235 ? 38.834 -5.059 14.244 1.00 9.45 236 ALA A CA 1
ATOM 1756 C C . ALA A 1 235 ? 38.478 -5.959 15.437 1.00 9.79 236 ALA A C 1
ATOM 1757 O O . ALA A 1 235 ? 37.357 -6.441 15.543 1.00 10.30 236 ALA A O 1
ATOM 1759 N N . SER A 1 236 ? 39.436 -6.196 16.337 1.00 10.32 237 SER A N 1
ATOM 1760 C CA . SER A 1 236 ? 39.270 -7.238 17.373 1.00 10.48 237 SER A CA 1
ATOM 1761 C C . SER A 1 236 ? 38.000 -7.085 18.230 1.00 12.08 237 SER A C 1
ATOM 1762 O O . SER A 1 236 ? 37.454 -8.080 18.733 1.00 11.74 237 SER A O 1
ATOM 1765 N N . PHE A 1 237 ? 37.551 -5.839 18.403 1.00 10.94 238 PHE A N 1
ATOM 1766 C CA . PHE A 1 237 ? 36.424 -5.526 19.294 1.00 10.40 238 PHE A CA 1
ATOM 1767 C C . PHE A 1 237 ? 35.087 -5.565 18.558 1.00 9.17 238 PHE A C 1
ATOM 1768 O O . PHE A 1 237 ? 34.017 -5.520 19.210 1.00 9.13 238 PHE A O 1
ATOM 1776 N N . SER A 1 238 ? 35.123 -5.599 17.219 1.00 9.69 239 SER A N 1
ATOM 1777 C CA . SER A 1 238 ? 33.872 -5.423 16.459 1.00 9.37 239 SER A CA 1
ATOM 1778 C C . SER A 1 238 ? 32.844 -6.528 16.708 1.00 10.44 239 SER A C 1
ATOM 1779 O O . SER A 1 238 ? 33.156 -7.730 16.595 1.00 10.28 239 SER A O 1
ATOM 1782 N N . ASN A 1 239 ? 31.614 -6.122 17.021 1.00 8.51 240 ASN A N 1
ATOM 1783 C CA . ASN A 1 239 ? 30.519 -7.086 16.987 1.00 9.35 240 ASN A CA 1
ATOM 1784 C C . ASN A 1 239 ? 30.306 -7.596 15.570 1.00 10.18 240 ASN A C 1
ATOM 1785 O O . ASN A 1 239 ? 30.799 -6.997 14.602 1.00 10.48 240 ASN A O 1
ATOM 1790 N N . TYR A 1 240 ? 29.571 -8.702 15.459 1.00 9.65 241 TYR A N 1
ATOM 1791 C CA . TYR A 1 240 ? 29.525 -9.466 14.224 1.00 10.32 241 TYR A CA 1
ATOM 1792 C C . TYR A 1 240 ? 28.185 -10.187 14.059 1.00 9.46 241 TYR A C 1
ATOM 1793 O O . TYR A 1 240 ? 27.281 -10.053 14.887 1.00 10.82 241 TYR A O 1
ATOM 1802 N N . GLY A 1 241 ? 28.066 -10.943 12.972 1.00 9.74 242 GLY A N 1
ATOM 1803 C CA . GLY A 1 241 ? 26.932 -11.817 12.757 1.00 9.80 242 GLY A CA 1
ATOM 1804 C C . GLY A 1 241 ? 26.058 -11.394 11.597 1.00 9.22 242 GLY A C 1
ATOM 1805 O O . GLY A 1 241 ? 26.369 -10.441 10.858 1.00 10.56 242 GLY A O 1
ATOM 1806 N N . VAL A 1 242 ? 24.944 -12.108 11.458 1.00 9.35 243 VAL A N 1
ATOM 1807 C CA . VAL A 1 242 ? 24.057 -11.966 10.313 1.00 10.39 243 VAL A CA 1
ATOM 1808 C C . VAL A 1 242 ? 23.405 -10.586 10.212 1.00 11.83 243 VAL A C 1
ATOM 1809 O O . VAL A 1 242 ? 23.030 -10.158 9.117 1.00 12.78 243 VAL A O 1
ATOM 1813 N N . ASP A 1 243 ? 23.241 -9.919 11.350 1.00 11.02 244 ASP A N 1
ATOM 1814 C CA . ASP A 1 243 ? 22.581 -8.606 11.373 1.00 11.52 244 ASP A CA 1
ATOM 1815 C C . ASP A 1 243 ? 23.530 -7.442 11.132 1.00 10.07 244 ASP A C 1
ATOM 1816 O O . ASP A 1 243 ? 23.082 -6.306 11.067 1.00 10.03 244 ASP A O 1
ATOM 1821 N N . VAL A 1 244 ? 24.825 -7.726 11.008 1.00 9.81 245 VAL A N 1
ATOM 1822 C CA . VAL A 1 244 ? 25.765 -6.715 10.522 1.00 9.38 245 VAL A CA 1
ATOM 1823 C C . VAL A 1 244 ? 25.611 -6.659 9.007 1.00 9.55 245 VAL A C 1
ATOM 1824 O O . VAL A 1 244 ? 25.723 -7.684 8.336 1.00 10.79 245 VAL A O 1
ATOM 1828 N N . ASP A 1 245 ? 25.348 -5.467 8.469 1.00 7.38 246 ASP A N 1
ATOM 1829 C CA . ASP A 1 245 ? 25.034 -5.326 7.049 1.00 8.77 246 ASP A CA 1
ATOM 1830 C C . ASP A 1 245 ? 26.255 -5.196 6.151 1.00 7.74 246 ASP A C 1
ATOM 1831 O O . ASP A 1 245 ? 26.259 -5.730 5.034 1.00 7.76 246 ASP A O 1
ATOM 1836 N N . LEU A 1 246 ? 27.264 -4.489 6.665 1.00 7.89 247 LEU A N 1
ATOM 1837 C CA . LEU A 1 246 ? 28.529 -4.255 5.991 1.00 6.91 247 LEU A CA 1
ATOM 1838 C C . LEU A 1 246 ? 29.527 -3.698 7.003 1.00 8.02 247 LEU A C 1
ATOM 1839 O O . LEU A 1 246 ? 29.196 -3.516 8.177 1.00 8.35 247 LEU A O 1
ATOM 1844 N N . ALA A 1 247 ? 30.740 -3.425 6.538 1.00 7.05 248 ALA A N 1
ATOM 1845 C CA . ALA A 1 247 ? 31.778 -2.924 7.431 1.00 8.68 248 ALA A CA 1
ATOM 1846 C C . ALA A 1 247 ? 32.403 -1.640 6.887 1.00 8.90 248 ALA A C 1
ATOM 1847 O O . ALA A 1 247 ? 32.209 -1.292 5.726 1.00 9.53 248 ALA A O 1
ATOM 1849 N N . ALA A 1 248 ? 33.148 -0.930 7.737 1.00 8.15 249 ALA A N 1
ATOM 1850 C CA . ALA A 1 248 ? 33.875 0.238 7.268 1.00 7.86 249 ALA A CA 1
ATOM 1851 C C . ALA A 1 248 ? 35.074 0.423 8.191 1.00 8.73 249 ALA A C 1
ATOM 1852 O O . ALA A 1 248 ? 35.093 -0.153 9.271 1.00 8.48 249 ALA A O 1
ATOM 1854 N N . PRO A 1 249 ? 36.047 1.257 7.788 1.00 8.94 250 PRO A N 1
ATOM 1855 C CA . PRO A 1 249 ? 37.233 1.476 8.648 1.00 7.92 250 PRO A CA 1
ATOM 1856 C C . PRO A 1 249 ? 36.831 1.939 10.050 1.00 8.48 250 PRO A C 1
ATOM 1857 O O . PRO A 1 249 ? 36.019 2.864 10.194 1.00 9.71 250 PRO A O 1
ATOM 1861 N N . GLY A 1 250 ? 37.380 1.294 11.072 1.00 7.65 251 GLY A N 1
ATOM 1862 C CA . GLY A 1 250 ? 36.920 1.532 12.437 1.00 9.53 251 GLY A CA 1
ATOM 1863 C C . GLY A 1 250 ? 38.049 1.445 13.442 1.00 9.95 251 GLY A C 1
ATOM 1864 O O . GLY A 1 250 ? 37.804 1.291 14.638 1.00 9.50 251 GLY A O 1
ATOM 1865 N N . GLN A 1 251 ? 39.286 1.533 12.959 1.00 10.69 252 GLN A N 1
ATOM 1866 C CA . GLN A 1 251 ? 40.468 1.520 13.841 1.00 10.91 252 GLN A CA 1
ATOM 1867 C C . GLN A 1 251 ? 41.489 2.512 13.286 1.00 11.40 252 GLN A C 1
ATOM 1868 O O . GLN A 1 251 ? 41.778 2.490 12.086 1.00 11.02 252 GLN A O 1
ATOM 1874 N N . ASP A 1 252 ? 42.043 3.354 14.161 1.00 10.54 253 ASP A N 1
ATOM 1875 C CA . ASP A 1 252 ? 42.931 4.458 13.728 1.00 9.74 253 ASP A CA 1
ATOM 1876 C C . ASP A 1 252 ? 42.265 5.377 12.712 1.00 9.23 253 ASP A C 1
ATOM 1877 O O . ASP A 1 252 ? 42.781 5.627 11.607 1.00 8.96 253 ASP A O 1
ATOM 1882 N N . ILE A 1 253 ? 41.113 5.895 13.137 1.00 8.16 254 ILE A N 1
ATOM 1883 C CA . ILE A 1 253 ? 40.312 6.828 12.358 1.00 8.66 254 ILE A CA 1
ATOM 1884 C C . ILE A 1 253 ? 40.637 8.222 12.865 1.00 8.34 254 ILE A C 1
ATOM 1885 O O . ILE A 1 253 ? 40.379 8.514 14.022 1.00 8.62 254 ILE A O 1
ATOM 1890 N N . LEU A 1 254 ? 41.202 9.072 11.998 1.00 7.59 255 LEU A N 1
ATOM 1891 C CA . LEU A 1 254 ? 41.576 10.430 12.422 1.00 7.72 255 LEU A CA 1
ATOM 1892 C C . LEU A 1 254 ? 40.425 11.397 12.170 1.00 9.29 255 LEU A C 1
ATOM 1893 O O . LEU A 1 254 ? 39.891 11.446 11.062 1.00 9.48 255 LEU A O 1
ATOM 1898 N N . SER A 1 255 ? 40.038 12.143 13.202 1.00 9.36 256 SER A N 1
ATOM 1899 C CA . SER A 1 255 ? 38.963 13.143 13.069 1.00 10.12 256 SER A CA 1
ATOM 1900 C C . SER A 1 255 ? 39.071 14.238 14.124 1.00 11.06 256 SER A C 1
ATOM 1901 O O . SER A 1 255 ? 40.059 14.315 14.861 1.00 10.27 256 SER A O 1
ATOM 1904 N N . THR A 1 256 ? 38.028 15.066 14.178 1.00 11.45 257 THR A N 1
ATOM 1905 C CA . THR A 1 256 ? 37.991 16.315 14.933 1.00 9.97 257 THR A CA 1
ATOM 1906 C C . THR A 1 256 ? 37.542 16.132 16.375 1.00 11.47 257 THR A C 1
ATOM 1907 O O . THR A 1 256 ? 36.447 15.662 16.611 1.00 12.55 257 THR A O 1
ATOM 1911 N N . VAL A 1 257 ? 38.371 16.538 17.343 1.00 9.64 258 VAL A N 1
ATOM 1912 C CA . VAL A 1 257 ? 37.972 16.555 18.752 1.00 9.64 258 VAL A CA 1
ATOM 1913 C C . VAL A 1 257 ? 38.517 17.837 19.422 1.00 9.99 258 VAL A C 1
ATOM 1914 O O . VAL A 1 257 ? 38.928 18.776 18.737 1.00 11.27 258 VAL A O 1
ATOM 1918 N N . ASP A 1 258 ? 38.518 17.856 20.747 1.00 9.51 259 ASP A N 1
ATOM 1919 C CA . ASP A 1 258 ? 39.112 18.948 21.529 1.00 9.85 259 ASP A CA 1
ATOM 1920 C C . ASP A 1 258 ? 40.210 18.337 22.386 1.00 10.70 259 ASP A C 1
ATOM 1921 O O . ASP A 1 258 ? 40.158 17.140 22.730 1.00 9.82 259 ASP A O 1
ATOM 1926 N N . SER A 1 259 ? 41.239 19.131 22.702 1.00 11.23 260 SER A N 1
ATOM 1927 C CA . SER A 1 259 ? 42.334 18.633 23.518 1.00 12.84 260 SER A CA 1
ATOM 1928 C C . SER A 1 259 ? 41.963 18.540 25.004 1.00 11.85 260 SER A C 1
ATOM 1929 O O . SER A 1 259 ? 42.647 17.855 25.783 1.00 13.69 260 SER A O 1
ATOM 1932 N N . GLY A 1 260 ? 40.893 19.236 25.394 1.00 11.67 261 GLY A N 1
ATOM 1933 C CA . GLY A 1 260 ? 40.453 19.271 26.798 1.00 10.78 261 GLY A CA 1
ATOM 1934 C C . GLY A 1 260 ? 40.117 17.901 27.352 1.00 10.02 261 GLY A C 1
ATOM 1935 O O . GLY A 1 260 ? 39.483 17.088 26.678 1.00 10.55 261 GLY A O 1
ATOM 1936 N N . THR A 1 261 ? 40.561 17.640 28.579 1.00 9.90 262 THR A N 1
ATOM 1937 C CA . THR A 1 261 ? 40.231 16.397 29.271 1.00 10.24 262 THR A CA 1
ATOM 1938 C C . THR A 1 261 ? 38.868 16.489 29.960 1.00 9.79 262 THR A C 1
ATOM 1939 O O . THR A 1 261 ? 38.256 15.463 30.257 1.00 8.36 262 THR A O 1
ATOM 1943 N N . ARG A 1 262 ? 38.420 17.714 30.228 1.00 10.75 263 ARG A N 1
ATOM 1944 C CA . ARG A 1 262 ? 37.119 17.930 30.856 1.00 10.26 263 ARG A CA 1
ATOM 1945 C C . ARG A 1 262 ? 36.334 18.890 29.990 1.00 11.82 263 ARG A C 1
ATOM 1946 O O . ARG A 1 262 ? 35.617 18.470 29.086 1.00 11.18 263 ARG A O 1
ATOM 1954 N N . ARG A 1 263 ? 36.465 20.187 30.252 1.00 13.40 264 ARG A N 1
ATOM 1955 C CA . ARG A 1 263 ? 35.859 21.213 29.387 1.00 14.66 264 ARG A CA 1
ATOM 1956 C C . ARG A 1 263 ? 36.704 21.450 28.124 1.00 16.96 264 ARG A C 1
ATOM 1957 O O . ARG A 1 263 ? 37.901 21.123 28.119 1.00 17.34 264 ARG A O 1
ATOM 1965 N N . PRO A 1 264 ? 36.101 22.028 27.057 1.00 17.86 265 PRO A N 1
ATOM 1966 C CA . PRO A 1 264 ? 36.849 22.363 25.833 1.00 19.62 265 PRO A CA 1
ATOM 1967 C C . PRO A 1 264 ? 38.005 23.324 26.113 1.00 21.06 265 PRO A C 1
ATOM 1968 O O . PRO A 1 264 ? 37.846 24.264 26.901 1.00 23.39 265 PRO A O 1
ATOM 1972 N N . VAL A 1 265 ? 39.154 23.069 25.492 1.00 19.26 266 VAL A N 1
ATOM 1973 C CA . VAL A 1 265 ? 40.377 23.862 25.688 1.00 19.52 266 VAL A CA 1
ATOM 1974 C C . VAL A 1 265 ? 40.823 24.414 24.328 1.00 19.12 266 VAL A C 1
ATOM 1975 O O . VAL A 1 265 ? 41.012 25.621 24.173 1.00 18.65 266 VAL A O 1
ATOM 1979 N N . SER A 1 266 ? 40.990 23.526 23.346 1.00 16.84 267 SER A N 1
ATOM 1980 C CA . SER A 1 266 ? 41.419 23.923 21.999 1.00 16.21 267 SER A CA 1
ATOM 1981 C C . SER A 1 266 ? 41.052 22.865 20.975 1.00 14.67 267 SER A C 1
ATOM 1982 O O . SER A 1 266 ? 41.026 21.671 21.301 1.00 13.51 267 SER A O 1
ATOM 1985 N N . ASP A 1 267 ? 40.792 23.314 19.745 1.00 13.48 268 ASP A N 1
ATOM 1986 C CA . ASP A 1 267 ? 40.535 22.411 18.620 1.00 12.98 268 ASP A CA 1
ATOM 1987 C C . ASP A 1 267 ? 41.698 21.457 18.376 1.00 13.25 268 ASP A C 1
ATOM 1988 O O . ASP A 1 267 ? 42.874 21.853 18.372 1.00 14.80 268 ASP A O 1
ATOM 1993 N N . ALA A 1 268 ? 41.366 20.189 18.156 1.00 12.29 269 ALA A N 1
ATOM 1994 C CA . ALA A 1 268 ? 42.370 19.144 18.104 1.00 12.29 269 ALA A CA 1
ATOM 1995 C C . ALA A 1 268 ? 41.908 18.055 17.135 1.00 12.53 269 ALA A C 1
ATOM 1996 O O . ALA A 1 268 ? 40.821 18.152 16.544 1.00 11.16 269 ALA A O 1
ATOM 1998 N N . TYR A 1 269 ? 42.754 17.045 16.951 1.00 11.56 270 TYR A N 1
ATOM 1999 C CA . TYR A 1 269 ? 42.473 15.946 16.030 1.00 11.34 270 TYR A CA 1
ATOM 2000 C C . TYR A 1 269 ? 43.034 14.702 16.684 1.00 12.16 270 TYR A C 1
ATOM 2001 O O . TYR A 1 269 ? 44.140 14.734 17.193 1.00 14.10 270 TYR A O 1
ATOM 2010 N N . SER A 1 270 ? 42.269 13.618 16.709 1.00 10.57 271 SER A N 1
ATOM 2011 C CA . SER A 1 270 ? 42.766 12.396 17.331 1.00 10.11 271 SER A CA 1
ATOM 2012 C C . SER A 1 270 ? 42.345 11.175 16.544 1.00 9.17 271 SER A C 1
ATOM 2013 O O . SER A 1 270 ? 41.388 11.214 15.784 1.00 8.34 271 SER A O 1
ATOM 2016 N N . PHE A 1 271 ? 43.101 10.102 16.731 1.00 8.76 272 PHE A N 1
ATOM 2017 C CA . PHE A 1 271 ? 42.725 8.789 16.244 1.00 8.10 272 PHE A CA 1
ATOM 2018 C C . PHE A 1 271 ? 41.806 8.113 17.257 1.00 10.24 272 PHE A C 1
ATOM 2019 O O . PHE A 1 271 ? 42.099 8.098 18.460 1.00 11.09 272 PHE A O 1
ATOM 2027 N N . MET A 1 272 ? 40.730 7.507 16.761 1.00 10.86 273 MET A N 1
ATOM 2028 C CA . MET A 1 272 ? 39.876 6.680 17.610 1.00 10.56 273 MET A CA 1
ATOM 2029 C C . MET A 1 272 ? 39.566 5.367 16.935 1.00 10.03 273 MET A C 1
ATOM 2030 O O . MET A 1 272 ? 39.647 5.250 15.715 1.00 10.41 273 MET A O 1
ATOM 2035 N N . ALA A 1 273 ? 39.203 4.374 17.748 1.00 8.17 274 ALA A N 1
ATOM 2036 C CA . ALA A 1 273 ? 38.814 3.081 17.224 1.00 9.52 274 ALA A CA 1
ATOM 2037 C C . ALA A 1 273 ? 37.439 2.713 17.769 1.00 10.40 274 ALA A C 1
ATOM 2038 O O . ALA A 1 273 ? 37.132 2.999 18.918 1.00 10.39 274 ALA A O 1
ATOM 2040 N N . GLY A 1 274 ? 36.604 2.112 16.925 1.00 9.15 275 GLY A N 1
ATOM 2041 C CA . GLY A 1 274 ? 35.276 1.699 17.346 1.00 8.94 275 GLY A CA 1
ATOM 2042 C C . GLY A 1 274 ? 34.341 1.539 16.155 1.00 7.62 275 GLY A C 1
ATOM 2043 O O . GLY A 1 274 ? 34.540 2.135 15.100 1.00 7.50 275 GLY A O 1
ATOM 2044 N N . THR A 1 275 ? 33.291 0.756 16.328 1.00 6.31 276 THR A N 1
ATOM 2045 C CA . THR A 1 275 ? 32.243 0.737 15.326 1.00 7.41 276 THR A CA 1
ATOM 2046 C C . THR A 1 275 ? 31.595 2.124 15.240 1.00 8.36 276 THR A C 1
ATOM 2047 O O . THR A 1 275 ? 31.030 2.472 14.214 1.00 7.37 276 THR A O 1
ATOM 2051 N N . SER A 1 276 ? 31.730 2.933 16.301 1.00 7.80 277 SER A N 1
ATOM 2052 C CA . SER A 1 276 ? 31.287 4.340 16.250 1.00 7.82 277 SER A CA 1
ATOM 2053 C C . SER A 1 276 ? 32.000 5.151 15.171 1.00 7.88 277 SER A C 1
ATOM 2054 O O . SER A 1 276 ? 31.475 6.172 14.724 1.00 9.69 277 SER A O 1
ATOM 2057 N N . MET A 1 277 ? 33.198 4.719 14.778 1.00 9.07 278 MET A N 1
ATOM 2058 C CA . MET A 1 277 ? 34.009 5.429 13.770 1.00 8.95 278 MET A CA 1
ATOM 2059 C C . MET A 1 277 ? 33.724 4.870 12.372 1.00 8.29 278 MET A C 1
ATOM 2060 O O . MET A 1 277 ? 33.852 5.577 11.363 1.00 8.45 278 MET A O 1
ATOM 2065 N N . ALA A 1 278 ? 33.346 3.599 12.316 1.00 7.07 279 ALA A N 1
ATOM 2066 C CA . ALA A 1 278 ? 32.992 2.959 11.040 1.00 8.06 279 ALA A CA 1
ATOM 2067 C C . ALA A 1 278 ? 31.664 3.509 10.535 1.00 7.07 279 ALA A C 1
ATOM 2068 O O . ALA A 1 278 ? 31.517 3.813 9.356 1.00 6.81 279 ALA A O 1
ATOM 2070 N N . THR A 1 279 ? 30.710 3.640 11.455 1.00 6.51 280 THR A N 1
ATOM 2071 C CA . THR A 1 279 ? 29.370 4.117 11.152 1.00 6.56 280 THR A CA 1
ATOM 2072 C C . THR A 1 279 ? 29.313 5.399 10.302 1.00 6.64 280 THR A C 1
ATOM 2073 O O . THR A 1 279 ? 28.649 5.403 9.250 1.00 6.15 280 THR A O 1
ATOM 2077 N N . PRO A 1 280 ? 30.039 6.468 10.710 1.00 7.26 281 PRO A N 1
ATOM 2078 C CA . PRO A 1 280 ? 29.981 7.717 9.954 1.00 7.46 281 PRO A CA 1
ATOM 2079 C C . PRO A 1 280 ? 30.636 7.617 8.566 1.00 8.03 281 PRO A C 1
ATOM 2080 O O . PRO A 1 280 ? 30.308 8.415 7.673 1.00 7.23 281 PRO A O 1
ATOM 2084 N N . HIS A 1 281 ? 31.528 6.634 8.362 1.00 6.40 282 HIS A N 1
ATOM 2085 C CA . HIS A 1 281 ? 32.020 6.396 7.005 1.00 7.56 282 HIS A CA 1
ATOM 2086 C C . HIS A 1 281 ? 30.842 5.988 6.129 1.00 8.65 282 HIS A C 1
ATOM 2087 O O . HIS A 1 281 ? 30.718 6.462 5.013 1.00 8.82 282 HIS A O 1
ATOM 2094 N N . VAL A 1 282 ? 29.967 5.139 6.666 1.00 8.16 283 VAL A N 1
ATOM 2095 C CA . VAL A 1 282 ? 28.820 4.662 5.889 1.00 7.59 283 VAL A CA 1
ATOM 2096 C C . VAL A 1 282 ? 27.798 5.785 5.719 1.00 7.71 283 VAL A C 1
ATOM 2097 O O . VAL A 1 282 ? 27.266 5.989 4.621 1.00 7.53 283 VAL A O 1
ATOM 2101 N N . SER A 1 283 ? 27.577 6.561 6.783 1.00 7.65 284 SER A N 1
ATOM 2102 C CA . SER A 1 283 ? 26.664 7.715 6.690 1.00 8.09 284 SER A CA 1
ATOM 2103 C C . SER A 1 283 ? 27.157 8.729 5.674 1.00 7.82 284 SER A C 1
ATOM 2104 O O . SER A 1 283 ? 26.370 9.227 4.870 1.00 8.48 284 SER A O 1
ATOM 2107 N N . GLY A 1 284 ? 28.464 8.986 5.669 1.00 8.19 285 GLY A N 1
ATOM 2108 C CA . GLY A 1 284 ? 29.074 9.871 4.654 1.00 7.39 285 GLY A CA 1
ATOM 2109 C C . GLY A 1 284 ? 28.904 9.336 3.240 1.00 9.17 285 GLY A C 1
ATOM 2110 O O . GLY A 1 284 ? 28.542 10.090 2.317 1.00 7.79 285 GLY A O 1
ATOM 2111 N N . VAL A 1 285 ? 29.158 8.037 3.049 1.00 9.42 286 VAL A N 1
ATOM 2112 C CA . VAL A 1 285 ? 29.046 7.456 1.712 1.00 9.05 286 VAL A CA 1
ATOM 2113 C C . VAL A 1 285 ? 27.589 7.518 1.268 1.00 8.81 286 VAL A C 1
ATOM 2114 O O . VAL A 1 285 ? 27.310 7.817 0.098 1.00 8.52 286 VAL A O 1
ATOM 2118 N N . ALA A 1 286 ? 26.668 7.270 2.198 1.00 7.95 287 ALA A N 1
ATOM 2119 C CA . ALA A 1 286 ? 25.233 7.410 1.909 1.00 8.74 287 ALA A CA 1
ATOM 2120 C C . ALA A 1 286 ? 24.893 8.817 1.379 1.00 9.28 287 ALA A C 1
ATOM 2121 O O . ALA A 1 286 ? 24.170 8.958 0.392 1.00 8.53 287 ALA A O 1
ATOM 2123 N N . ALA A 1 287 ? 25.435 9.847 2.023 1.00 9.26 288 ALA A N 1
ATOM 2124 C CA . ALA A 1 287 ? 25.246 11.229 1.567 1.00 8.26 288 ALA A CA 1
ATOM 2125 C C . ALA A 1 287 ? 25.866 11.465 0.183 1.00 9.93 288 ALA A C 1
ATOM 2126 O O . ALA A 1 287 ? 25.259 12.142 -0.643 1.00 10.38 288 ALA A O 1
ATOM 2128 N N . LEU A 1 288 ? 27.055 10.915 -0.071 1.00 8.46 289 LEU A N 1
ATOM 2129 C CA . LEU A 1 288 ? 27.641 11.005 -1.411 1.00 8.74 289 LEU A CA 1
ATOM 2130 C C . LEU A 1 288 ? 26.688 10.382 -2.417 1.00 8.51 289 LEU A C 1
ATOM 2131 O O . LEU A 1 288 ? 26.416 10.975 -3.467 1.00 10.08 289 LEU A O 1
ATOM 2136 N N . VAL A 1 289 ? 26.165 9.193 -2.089 1.00 8.12 290 VAL A N 1
ATOM 2137 C CA . VAL A 1 289 ? 25.249 8.502 -3.015 1.00 8.55 290 VAL A CA 1
ATOM 2138 C C . VAL A 1 289 ? 23.997 9.349 -3.323 1.00 9.36 290 VAL A C 1
ATOM 2139 O O . VAL A 1 289 ? 23.548 9.431 -4.488 1.00 10.84 290 VAL A O 1
ATOM 2143 N N . ILE A 1 290 ? 23.421 9.957 -2.286 1.00 8.74 291 ILE A N 1
ATOM 2144 C CA . ILE A 1 290 ? 22.225 10.784 -2.462 1.00 10.30 291 ILE A CA 1
ATOM 2145 C C . ILE A 1 290 ? 22.529 12.006 -3.348 1.00 10.66 291 ILE A C 1
ATOM 2146 O O . ILE A 1 290 ? 21.739 12.340 -4.232 1.00 10.78 291 ILE A O 1
ATOM 2151 N N . SER A 1 291 ? 23.682 12.645 -3.145 1.00 9.92 292 SER A N 1
ATOM 2152 C CA . SER A 1 291 ? 24.045 13.774 -4.026 1.00 11.27 292 SER A CA 1
ATOM 2153 C C . SER A 1 291 ? 24.146 13.341 -5.501 1.00 13.20 292 SER A C 1
ATOM 2154 O O . SER A 1 291 ? 23.686 14.065 -6.388 1.00 14.20 292 SER A O 1
ATOM 2157 N N . ALA A 1 292 ? 24.714 12.159 -5.753 1.00 12.47 293 ALA A N 1
ATOM 2158 C CA . ALA A 1 292 ? 24.770 11.584 -7.100 1.00 14.01 293 ALA A CA 1
ATOM 2159 C C . ALA A 1 292 ? 23.380 11.256 -7.655 1.00 14.70 293 ALA A C 1
ATOM 2160 O O . ALA A 1 292 ? 23.073 11.604 -8.802 1.00 14.04 293 ALA A O 1
ATOM 2162 N N . ALA A 1 293 ? 22.547 10.596 -6.849 1.00 14.01 294 ALA A N 1
ATOM 2163 C CA . ALA A 1 293 ? 21.178 10.277 -7.248 1.00 14.95 294 ALA A CA 1
ATOM 2164 C C . ALA A 1 293 ? 20.389 11.560 -7.537 1.00 15.62 294 ALA A C 1
ATOM 2165 O O . ALA A 1 293 ? 19.657 11.621 -8.521 1.00 17.21 294 ALA A O 1
ATOM 2167 N N . ASN A 1 294 ? 20.529 12.568 -6.674 1.00 16.25 295 ASN A N 1
ATOM 2168 C CA . ASN A 1 294 ? 19.893 13.875 -6.893 1.00 17.02 295 ASN A CA 1
ATOM 2169 C C . ASN A 1 294 ? 20.200 14.442 -8.285 1.00 18.16 295 ASN A C 1
ATOM 2170 O O . ASN A 1 294 ? 19.305 14.989 -8.957 1.00 17.89 295 ASN A O 1
ATOM 2175 N N . SER A 1 295 ? 21.447 14.288 -8.727 1.00 18.28 296 SER A N 1
ATOM 2176 C CA . SER A 1 295 ? 21.895 14.860 -10.004 1.00 20.47 296 SER A CA 1
ATOM 2177 C C . SER A 1 295 ? 21.238 14.206 -11.228 1.00 22.23 296 SER A C 1
ATOM 2178 O O . SER A 1 295 ? 21.193 14.805 -12.307 1.00 22.49 296 SER A O 1
ATOM 2181 N N . VAL A 1 296 ? 20.756 12.977 -11.065 1.00 21.68 297 VAL A N 1
ATOM 2182 C CA . VAL A 1 296 ? 20.076 12.273 -12.155 1.00 22.89 297 VAL A CA 1
ATOM 2183 C C . VAL A 1 296 ? 18.579 12.128 -11.863 1.00 24.85 297 VAL A C 1
ATOM 2184 O O . VAL A 1 296 ? 17.886 11.311 -12.475 1.00 26.16 297 VAL A O 1
ATOM 2188 N N . ASN A 1 297 ? 18.093 12.926 -10.914 1.00 24.76 298 ASN A N 1
ATOM 2189 C CA . ASN A 1 297 ? 16.680 12.997 -10.582 1.00 25.48 298 ASN A CA 1
ATOM 2190 C C . ASN A 1 297 ? 16.099 11.696 -10.016 1.00 24.95 298 ASN A C 1
ATOM 2191 O O . ASN A 1 297 ? 14.911 11.409 -10.187 1.00 26.23 298 ASN A O 1
ATOM 2196 N N . LYS A 1 298 ? 16.942 10.931 -9.320 1.00 21.48 299 LYS A N 1
ATOM 2197 C CA . LYS A 1 298 ? 16.569 9.614 -8.795 1.00 21.14 299 LYS A CA 1
ATOM 2198 C C . LYS A 1 298 ? 16.286 9.679 -7.298 1.00 21.40 299 LYS A C 1
ATOM 2199 O O . LYS A 1 298 ? 17.074 10.228 -6.522 1.00 21.49 299 LYS A O 1
ATOM 2202 N N . ASN A 1 299 ? 15.145 9.125 -6.908 1.00 20.49 300 ASN A N 1
ATOM 2203 C CA . ASN A 1 299 ? 14.782 8.950 -5.513 1.00 20.39 300 ASN A CA 1
ATOM 2204 C C . ASN A 1 299 ? 15.331 7.611 -5.016 1.00 18.12 300 ASN A C 1
ATOM 2205 O O . ASN A 1 299 ? 15.345 6.637 -5.766 1.00 18.41 300 ASN A O 1
ATOM 2207 N N . LEU A 1 300 ? 15.802 7.566 -3.771 1.00 16.25 301 LEU A N 1
ATOM 2208 C CA . LEU A 1 300 ? 16.123 6.293 -3.131 1.00 15.40 301 LEU A CA 1
ATOM 2209 C C . LEU A 1 300 ? 15.407 6.215 -1.791 1.00 15.43 301 LEU A C 1
ATOM 2210 O O . LEU A 1 300 ? 15.642 7.047 -0.905 1.00 15.75 301 LEU A O 1
ATOM 2215 N N . THR A 1 301 ? 14.559 5.200 -1.631 1.00 14.09 302 THR A N 1
ATOM 2216 C CA . THR A 1 301 ? 13.998 4.882 -0.318 1.00 12.62 302 THR A CA 1
ATOM 2217 C C . THR A 1 301 ? 15.130 4.383 0.592 1.00 11.64 302 THR A C 1
ATOM 2218 O O . THR A 1 301 ? 16.182 3.986 0.096 1.00 12.27 302 THR A O 1
ATOM 2222 N N . PRO A 1 302 ? 14.919 4.406 1.920 1.00 11.00 303 PRO A N 1
ATOM 2223 C CA . PRO A 1 302 ? 15.954 3.857 2.811 1.00 11.72 303 PRO A CA 1
ATOM 2224 C C . PRO A 1 302 ? 16.373 2.433 2.446 1.00 11.49 303 PRO A C 1
ATOM 2225 O O . PRO A 1 302 ? 17.572 2.117 2.478 1.00 10.94 303 PRO A O 1
ATOM 2229 N N . ALA A 1 303 ? 15.408 1.575 2.111 1.00 12.25 304 ALA A N 1
ATOM 2230 C CA . ALA A 1 303 ? 15.729 0.192 1.732 1.00 12.96 304 ALA A CA 1
ATOM 2231 C C . ALA A 1 303 ? 16.585 0.144 0.463 1.00 11.84 304 ALA A C 1
ATOM 2232 O O . ALA A 1 303 ? 17.520 -0.665 0.364 1.00 11.59 304 ALA A O 1
ATOM 2234 N N . GLU A 1 304 ? 16.266 1.008 -0.501 1.00 10.98 305 GLU A N 1
ATOM 2235 C CA . GLU A 1 304 ? 17.023 1.066 -1.765 1.00 10.74 305 GLU A CA 1
ATOM 2236 C C . GLU A 1 304 ? 18.452 1.569 -1.551 1.00 10.58 305 GLU A C 1
ATOM 2237 O O . GLU A 1 304 ? 19.415 1.023 -2.120 1.00 9.86 305 GLU A O 1
ATOM 2243 N N . LEU A 1 305 ? 18.575 2.599 -0.718 1.00 11.10 306 LEU A N 1
ATOM 2244 C CA . LEU A 1 305 ? 19.881 3.188 -0.408 1.00 11.15 306 LEU A CA 1
ATOM 2245 C C . LEU A 1 305 ? 20.751 2.164 0.326 1.00 10.88 306 LEU A C 1
ATOM 2246 O O . LEU A 1 305 ? 21.936 1.989 0.008 1.00 9.66 306 LEU A O 1
ATOM 2251 N N . LYS A 1 306 ? 20.139 1.448 1.266 1.00 10.34 307 LYS A N 1
ATOM 2252 C CA . LYS A 1 306 ? 20.842 0.380 1.986 1.00 9.90 307 LYS A CA 1
ATOM 2253 C C . LYS A 1 306 ? 21.315 -0.690 1.009 1.00 9.92 307 LYS A C 1
ATOM 2254 O O . LYS A 1 306 ? 22.457 -1.135 1.070 1.00 10.60 307 LYS A O 1
ATOM 2260 N N . ASP A 1 307 ? 20.437 -1.098 0.094 1.00 9.96 308 ASP A N 1
ATOM 2261 C CA . ASP A 1 307 ? 20.803 -2.094 -0.896 1.00 10.19 308 ASP A CA 1
ATOM 2262 C C . ASP A 1 307 ? 21.934 -1.630 -1.810 1.00 9.52 308 ASP A C 1
ATOM 2263 O O . ASP A 1 307 ? 22.803 -2.426 -2.159 1.00 10.80 308 ASP A O 1
ATOM 2268 N N . VAL A 1 308 ? 21.942 -0.349 -2.172 1.00 9.78 309 VAL A N 1
ATOM 2269 C CA . VAL A 1 308 ? 23.045 0.212 -2.977 1.00 10.15 309 VAL A CA 1
ATOM 2270 C C . VAL A 1 308 ? 24.361 0.054 -2.199 1.00 10.96 309 VAL A C 1
ATOM 2271 O O . VAL A 1 308 ? 25.363 -0.472 -2.723 1.00 11.86 309 VAL A O 1
ATOM 2275 N N . LEU A 1 309 ? 24.333 0.470 -0.936 1.00 10.35 310 LEU A N 1
ATOM 2276 C CA . LEU A 1 309 ? 25.536 0.407 -0.086 1.00 11.23 310 LEU A CA 1
ATOM 2277 C C . LEU A 1 309 ? 26.036 -1.032 0.135 1.00 11.44 310 LEU A C 1
ATOM 2278 O O . LEU A 1 309 ? 27.218 -1.315 -0.031 1.00 12.08 310 LEU A O 1
ATOM 2283 N N . VAL A 1 310 ? 25.130 -1.936 0.465 1.00 10.47 311 VAL A N 1
ATOM 2284 C CA . VAL A 1 310 ? 25.509 -3.311 0.792 1.00 10.26 311 VAL A CA 1
ATOM 2285 C C . VAL A 1 310 ? 25.957 -4.098 -0.454 1.00 11.59 311 VAL A C 1
ATOM 2286 O O . VAL A 1 310 ? 26.891 -4.903 -0.385 1.00 12.07 311 VAL A O 1
ATOM 2290 N N . SER A 1 311 ? 25.307 -3.886 -1.592 1.00 9.63 312 SER A N 1
ATOM 2291 C CA . SER A 1 311 ? 25.661 -4.703 -2.768 1.00 11.73 312 SER A CA 1
ATOM 2292 C C . SER A 1 311 ? 26.896 -4.219 -3.545 1.00 13.68 312 SER A C 1
ATOM 2293 O O . SER A 1 311 ? 27.314 -4.892 -4.492 1.00 16.40 312 SER A O 1
ATOM 2296 N N . THR A 1 312 ? 27.457 -3.067 -3.162 1.00 10.25 313 THR A N 1
ATOM 2297 C CA . THR A 1 312 ? 28.587 -2.459 -3.903 1.00 9.06 313 THR A CA 1
ATOM 2298 C C . THR A 1 312 ? 29.903 -2.433 -3.113 1.00 9.59 313 THR A C 1
ATOM 2299 O O . THR A 1 312 ? 30.887 -1.818 -3.535 1.00 10.44 313 THR A O 1
ATOM 2303 N N . THR A 1 313 ? 29.907 -3.116 -1.969 1.00 9.14 314 THR A N 1
ATOM 2304 C CA . THR A 1 313 ? 31.076 -3.157 -1.092 1.00 8.90 314 THR A CA 1
ATOM 2305 C C . THR A 1 313 ? 32.280 -3.822 -1.745 1.00 8.71 314 THR A C 1
ATOM 2306 O O . THR A 1 313 ? 32.133 -4.684 -2.626 1.00 9.05 314 THR A O 1
ATOM 2310 N N . SER A 1 314 ? 33.463 -3.434 -1.266 1.00 9.33 315 SER A N 1
ATOM 2311 C CA . SER A 1 314 ? 34.725 -4.050 -1.670 1.00 10.59 315 SER A CA 1
ATOM 2312 C C . SER A 1 314 ? 35.079 -5.222 -0.735 1.00 11.54 315 SER A C 1
ATOM 2313 O O . SER A 1 314 ? 34.556 -5.330 0.383 1.00 9.59 315 SER A O 1
ATOM 2316 N N . PRO A 1 315 ? 35.946 -6.126 -1.201 1.00 11.96 316 PRO A N 1
ATOM 2317 C CA . PRO A 1 315 ? 36.210 -7.354 -0.459 1.00 12.40 316 PRO A CA 1
ATOM 2318 C C . PRO A 1 315 ? 37.085 -7.168 0.775 1.00 12.59 316 PRO A C 1
ATOM 2319 O O . PRO A 1 315 ? 37.890 -6.230 0.853 1.00 13.03 316 PRO A O 1
ATOM 2323 N N . PHE A 1 316 ? 36.931 -8.083 1.726 1.00 11.43 317 PHE A N 1
ATOM 2324 C CA . PHE A 1 316 ? 37.832 -8.134 2.864 1.00 10.76 317 PHE A CA 1
ATOM 2325 C C . PHE A 1 316 ? 39.197 -8.687 2.445 1.00 11.52 317 PHE A C 1
ATOM 2326 O O . PHE A 1 316 ? 39.371 -9.203 1.330 1.00 13.07 317 PHE A O 1
ATOM 2334 N N . ASN A 1 317 ? 40.174 -8.547 3.331 1.00 10.97 318 ASN A N 1
ATOM 2335 C CA . ASN A 1 317 ? 41.502 -9.086 3.085 1.00 12.12 318 ASN A CA 1
ATOM 2336 C C . ASN A 1 317 ? 41.587 -10.551 3.504 1.00 12.41 318 ASN A C 1
ATOM 2337 O O . ASN A 1 317 ? 41.890 -10.867 4.669 1.00 12.77 318 ASN A O 1
ATOM 2342 N N . GLY A 1 318 ? 41.314 -11.432 2.546 1.00 12.15 319 GLY A N 1
ATOM 2343 C CA . GLY A 1 318 ? 41.232 -12.869 2.819 1.00 13.83 319 GLY A CA 1
ATOM 2344 C C . GLY A 1 318 ? 40.037 -13.222 3.696 1.00 14.55 319 GLY A C 1
ATOM 2345 O O . GLY A 1 318 ? 39.031 -12.519 3.710 1.00 16.11 319 GLY A O 1
ATOM 2346 N N . ARG A 1 319 ? 40.167 -14.317 4.440 1.00 15.63 320 ARG A N 1
ATOM 2347 C CA . ARG A 1 319 ? 39.075 -14.823 5.257 1.00 14.95 320 ARG A CA 1
ATOM 2348 C C . ARG A 1 319 ? 38.966 -14.029 6.558 1.00 14.14 320 ARG A C 1
ATOM 2349 O O . ARG A 1 319 ? 39.953 -13.841 7.263 1.00 15.53 320 ARG A O 1
ATOM 2357 N N . LEU A 1 320 ? 37.764 -13.580 6.891 1.00 12.46 321 LEU A N 1
ATOM 2358 C CA . LEU A 1 320 ? 37.512 -13.131 8.252 1.00 12.37 321 LEU A CA 1
ATOM 2359 C C . LEU A 1 320 ? 37.164 -14.311 9.169 1.00 12.63 321 LEU A C 1
ATOM 2360 O O . LEU A 1 320 ? 36.915 -15.417 8.696 1.00 11.93 321 LEU A O 1
ATOM 2365 N N . ASP A 1 321 ? 37.081 -14.026 10.466 1.00 11.96 322 ASP A N 1
ATOM 2366 C CA . ASP A 1 321 ? 36.720 -15.016 11.497 1.00 11.96 322 ASP A CA 1
ATOM 2367 C C . ASP A 1 321 ? 35.238 -15.017 11.874 1.00 10.50 322 ASP A C 1
ATOM 2368 O O . ASP A 1 321 ? 34.786 -15.881 12.638 1.00 12.02 322 ASP A O 1
ATOM 2373 N N . ARG A 1 322 ? 34.480 -14.055 11.343 1.00 11.08 323 ARG A N 1
ATOM 2374 C CA . ARG A 1 322 ? 33.080 -13.880 11.700 1.00 10.88 323 ARG A CA 1
ATOM 2375 C C . ARG A 1 322 ? 32.341 -13.333 10.469 1.00 11.71 323 ARG A C 1
ATOM 2376 O O . ARG A 1 322 ? 32.979 -12.748 9.565 1.00 12.12 323 ARG A O 1
ATOM 2384 N N . ALA A 1 323 ? 31.016 -13.469 10.444 1.00 11.19 324 ALA A N 1
ATOM 2385 C CA . ALA A 1 323 ? 30.228 -12.743 9.441 1.00 10.74 324 ALA A CA 1
ATOM 2386 C C . ALA A 1 323 ? 30.277 -11.259 9.801 1.00 10.48 324 ALA A C 1
ATOM 2387 O O . ALA A 1 323 ? 30.110 -10.913 10.975 1.00 10.43 324 ALA A O 1
ATOM 2389 N N . LEU A 1 324 ? 30.517 -10.396 8.804 1.00 8.97 325 LEU A N 1
ATOM 2390 C CA . LEU A 1 324 ? 30.668 -8.957 9.042 1.00 8.51 325 LEU A CA 1
ATOM 2391 C C . LEU A 1 324 ? 30.051 -8.162 7.900 1.00 8.30 325 LEU A C 1
ATOM 2392 O O . LEU A 1 324 ? 30.600 -7.147 7.453 1.00 9.18 325 LEU A O 1
ATOM 2397 N N . GLY A 1 325 ? 28.922 -8.649 7.399 1.00 8.51 326 GLY A N 1
ATOM 2398 C CA . GLY A 1 325 ? 28.267 -7.991 6.294 1.00 8.71 326 GLY A CA 1
ATOM 2399 C C . GLY A 1 325 ? 28.946 -8.316 4.981 1.00 8.83 326 GLY A C 1
ATOM 2400 O O . GLY A 1 325 ? 29.756 -9.248 4.891 1.00 9.06 326 GLY A O 1
ATOM 2401 N N . SER A 1 326 ? 28.632 -7.548 3.945 1.00 9.87 327 SER A N 1
ATOM 2402 C CA . SER A 1 326 ? 29.002 -7.972 2.594 1.00 10.22 327 SER A CA 1
ATOM 2403 C C . SER A 1 326 ? 30.423 -7.630 2.194 1.00 10.33 327 SER A C 1
ATOM 2404 O O . SER A 1 326 ? 30.956 -8.228 1.246 1.00 11.44 327 SER A O 1
ATOM 2407 N N . GLY A 1 327 ? 31.024 -6.670 2.907 1.00 8.00 328 GLY A N 1
ATOM 2408 C CA . GLY A 1 327 ? 32.368 -6.190 2.591 1.00 8.55 328 GLY A CA 1
ATOM 2409 C C . GLY A 1 327 ? 32.519 -4.792 3.156 1.00 9.40 328 GLY A C 1
ATOM 2410 O O . GLY A 1 327 ? 31.721 -4.377 4.000 1.00 7.43 328 GLY A O 1
ATOM 2411 N N . ILE A 1 328 ? 33.536 -4.076 2.678 1.00 8.77 329 ILE A N 1
ATOM 2412 C CA . ILE A 1 328 ? 33.831 -2.714 3.125 1.00 9.02 329 ILE A CA 1
ATOM 2413 C C . ILE A 1 328 ? 33.097 -1.703 2.232 1.00 9.40 329 ILE A C 1
ATOM 2414 O O . ILE A 1 328 ? 33.124 -1.822 1.007 1.00 10.75 329 ILE A O 1
ATOM 2419 N N . VAL A 1 329 ? 32.398 -0.746 2.848 1.00 8.58 330 VAL A N 1
ATOM 2420 C CA . VAL A 1 329 ? 31.652 0.271 2.073 1.00 8.30 330 VAL A CA 1
ATOM 2421 C C . VAL A 1 329 ? 32.582 0.909 1.025 1.00 9.47 330 VAL A C 1
ATOM 2422 O O . VAL A 1 329 ? 33.768 1.151 1.288 1.00 10.43 330 VAL A O 1
ATOM 2426 N N . ASP A 1 330 ? 32.054 1.108 -0.176 1.00 9.10 331 ASP A N 1
ATOM 2427 C CA . ASP A 1 330 ? 32.865 1.530 -1.316 1.00 9.91 331 ASP A CA 1
ATOM 2428 C C . ASP A 1 330 ? 32.094 2.632 -2.036 1.00 10.80 331 ASP A C 1
ATOM 2429 O O . ASP A 1 330 ? 31.138 2.367 -2.768 1.00 12.34 331 ASP A O 1
ATOM 2434 N N . ALA A 1 331 ? 32.512 3.875 -1.808 1.00 10.60 332 ALA A N 1
ATOM 2435 C CA . ALA A 1 331 ? 31.790 5.042 -2.318 1.00 10.02 332 ALA A CA 1
ATOM 2436 C C . ALA A 1 331 ? 31.832 5.094 -3.843 1.00 9.48 332 ALA A C 1
ATOM 2437 O O . ALA A 1 331 ? 30.852 5.500 -4.493 1.00 10.21 332 ALA A O 1
ATOM 2439 N N . GLU A 1 332 ? 32.973 4.697 -4.415 1.00 8.93 333 GLU A N 1
ATOM 2440 C CA . GLU A 1 332 ? 33.135 4.732 -5.874 1.00 10.30 333 GLU A CA 1
ATOM 2441 C C . GLU A 1 332 ? 32.114 3.804 -6.559 1.00 11.36 333 GLU A C 1
ATOM 2442 O O . GLU A 1 332 ? 31.395 4.226 -7.461 1.00 9.62 333 GLU A O 1
ATOM 2448 N N . ALA A 1 333 ? 32.057 2.554 -6.104 1.00 10.89 334 ALA A N 1
ATOM 2449 C CA . ALA A 1 333 ? 31.108 1.578 -6.634 1.00 10.31 334 ALA A CA 1
ATOM 2450 C C . ALA A 1 333 ? 29.658 1.986 -6.377 1.00 10.29 334 ALA A C 1
ATOM 2451 O O . ALA A 1 333 ? 28.791 1.842 -7.251 1.00 9.93 334 ALA A O 1
ATOM 2453 N N . ALA A 1 334 ? 29.390 2.491 -5.176 1.00 9.37 335 ALA A N 1
ATOM 2454 C CA . ALA A 1 334 ? 28.017 2.884 -4.794 1.00 10.31 335 ALA A CA 1
ATOM 2455 C C . ALA A 1 334 ? 27.504 4.032 -5.685 1.00 10.57 335 ALA A C 1
ATOM 2456 O O . ALA A 1 334 ? 26.397 3.967 -6.240 1.00 11.25 335 ALA A O 1
ATOM 2458 N N . VAL A 1 335 ? 28.316 5.084 -5.815 1.00 10.07 336 VAL A N 1
ATOM 2459 C CA . VAL A 1 335 ? 27.992 6.230 -6.682 1.00 10.80 336 VAL A CA 1
ATOM 2460 C C . VAL A 1 335 ? 27.889 5.806 -8.156 1.00 11.11 336 VAL A C 1
ATOM 2461 O O . VAL A 1 335 ? 26.916 6.161 -8.833 1.00 10.97 336 VAL A O 1
ATOM 2465 N N . ASN A 1 336 ? 28.850 5.023 -8.641 1.00 11.59 337 ASN A N 1
ATOM 2466 C CA . ASN A 1 336 ? 28.763 4.545 -10.030 1.00 13.11 337 ASN A CA 1
ATOM 2467 C C . ASN A 1 336 ? 27.451 3.813 -10.291 1.00 12.78 337 ASN A C 1
ATOM 2468 O O . ASN A 1 336 ? 26.864 3.959 -11.363 1.00 14.48 337 ASN A O 1
ATOM 2473 N N . SER A 1 337 ? 27.001 3.044 -9.301 1.00 11.75 338 SER A N 1
ATOM 2474 C CA . SER A 1 337 ? 25.741 2.291 -9.394 1.00 13.72 338 SER A CA 1
ATOM 2475 C C . SER A 1 337 ? 24.525 3.204 -9.691 1.00 15.28 338 SER A C 1
ATOM 2476 O O . SER A 1 337 ? 23.760 2.972 -10.644 1.00 15.63 338 SER A O 1
ATOM 2479 N N . VAL A 1 338 ? 24.386 4.274 -8.923 1.00 15.98 339 VAL A N 1
ATOM 2480 C CA . VAL A 1 338 ? 23.224 5.160 -9.063 1.00 16.61 339 VAL A CA 1
ATOM 2481 C C . VAL A 1 338 ? 23.324 6.087 -10.268 1.00 16.80 339 VAL A C 1
ATOM 2482 O O . VAL A 1 338 ? 22.298 6.536 -10.778 1.00 16.03 339 VAL A O 1
ATOM 2486 N N . LEU A 1 339 ? 24.543 6.365 -10.727 1.00 17.00 340 LEU A N 1
ATOM 2487 C CA . LEU A 1 339 ? 24.731 7.197 -11.918 1.00 19.54 340 LEU A CA 1
ATOM 2488 C C . LEU A 1 339 ? 24.445 6.409 -13.202 1.00 22.47 340 LEU A C 1
ATOM 2489 O O . LEU A 1 339 ? 24.342 6.987 -14.287 1.00 23.51 340 LEU A O 1
ATOM 2494 N N . GLY A 1 340 ? 24.310 5.091 -13.067 1.00 24.52 341 GLY A N 1
ATOM 2495 C CA . GLY A 1 340 ? 23.933 4.229 -14.177 1.00 26.88 341 GLY A CA 1
ATOM 2496 C C . GLY A 1 340 ? 25.159 3.653 -14.856 1.00 29.60 341 GLY A C 1
ATOM 2497 O O . GLY A 1 340 ? 26.247 3.535 -14.270 1.00 31.40 341 GLY A O 1
#

Sequence (340 aa):
APNDQHYREQWHYFDRYGVKADKVWDMGFTGQNVVVAVVDTGILHHRDLNANVLPGYDFISNSQISLDGDGRDADPFDEGDWFDNWACGGRPDPRKERSDSSWHGSHVAGTIAAVTNNRIGVAGVAYGAKVVPVRALGRCGGYDSDISDGLYWAAGGRIAGIPENRNPAKVINMSLGSDGQCSYNAQTMIDRATRLGALVVVAAGNENQNASNTWPTSCNNVLSVGATTSRGIRASFSNYGVDVDLAAPGQDILSTVDSGTRRPVSDAYSFMAGTSMATPHVSGVAALVISAANSVNKNLTPAELKDVLVSTTSPFNGRLDRALGSGIVDAEAAVNSVLG

Foldseek 3Di:
DFQEPCAVLQCLCPPDQHFVLVVLVVVVFQLAPAEEEEAELFAACFPQAPVQEDFAWELFADCVFQVPPHHTGRHRHRQFQWDACLPLDDPPPVVRGIAFGDLLSQQLSFQQAGQTNPHYDYGHSRNNYHYHYYRAGGHNGHDPLSSLVSLLQLLQDDDPPDDTDPRRHQEYFEADKDFAAQDPSNLVSLVNSLVSQHAYFYELWFQQEASCRMPPLVHPRHAYEFADDSQQEGDNRTHADDSHAEYGHFFQRKGWGAPGRGGGDHIDIGGHGGSSNGRSNLRNLLSSQVSLLVVVVHRARNVRSSCLQQVQADAGNPDYPGHRHRGYGHSNSSSVVSND

Solvent-accessible surface area: 13190 Å² total; per-residue (Å²): 116,14,90,8,135,68,21,185,72,0,33,0,0,53,69,118,39,0,0,53,0,29,98,0,24,111,68,44,32,14,0,77,146,6,24,0,0,4,0,0,5,3,10,5,122,0,176,0,1,74,70,8,31,46,115,7,19,0,0,1,54,41,50,140,22,0,56,43,70,72,25,75,26,71,74,10,26,1,22,1,22,54,28,61,112,46,58,48,36,41,179,104,50,119,215,106,64,93,52,90,10,39,4,28,0,0,0,0,1,0,0,0,2,0,18,15,77,51,58,56,3,0,0,0,0,0,45,24,0,73,1,1,2,0,0,0,21,4,47,74,28,31,95,55,61,2,8,0,30,0,0,46,9,0,7,22,3,168,21,98,84,17,81,97,17,200,43,65,6,58,0,0,0,0,2,19,45,67,106,31,127,26,51,181,70,2,32,24,16,0,36,98,0,27,186,95,17,2,6,0,0,0,6,0,15,65,98,71,36,52,0,30,75,6,25,0,4,28,8,101,75,6,0,0,0,0,0,0,16,63,103,0,76,24,0,89,44,0,0,42,7,134,59,4,26,0,0,0,0,0,70,77,0,8,0,0,10,13,64,6,79,123,120,43,117,55,66,20,68,36,89,50,56,3,0,12,1,0,0,0,0,0,0,0,0,0,0,0,0,12,6,0,0,80,66,72,145,52,91,18,69,13,68,83,0,56,92,19,0,36,93,24,28,13,104,38,67,60,235,40,88,101,58,3,28,60,0,0,0,10,0,52,35,0,0,68,61,21,61,111

CATH classification: 3.40.50.200

Nearest PDB structures (foldseek):
  3lpc-assembly1_A  TM=1.003E+00  e=4.152E-82  Dichelobacter nodosus
  3lpd-assembly1_A  TM=1.001E+00  e=3.805E-78  Dichelobacter nodosus VCS1703A
  3lpa-assembly1_A  TM=1.001E+00  e=8.670E-78  Dichelobacter nodosus VCS1703A
  3ti7-assembly1_A  TM=9.977E-01  e=9.358E-67  Dichelobacter nodosus VCS1703A
  3ti9-assembly1_A  TM=9.937E-01  e=1.310E-64  Dichelobacter nodosus

B-factor: mean 14.25, std 7.45, range [4.91, 50.44]

Radius of gyration: 18.06 Å; Cα contacts (8 Å, |Δi|>4): 999; chains: 1; bounding box: 41×41×57 Å